Protein AF-A0AAD8EGS2-F1 (afdb_monomer_lite)

Structure (mmCIF, N/CA/C/O backbone):
data_AF-A0AAD8EGS2-F1
#
_entry.id   AF-A0AAD8EGS2-F1
#
loop_
_atom_site.group_PDB
_atom_site.id
_atom_site.type_symbol
_atom_site.label_atom_id
_atom_site.label_alt_id
_atom_site.label_comp_id
_atom_site.label_asym_id
_atom_site.label_entity_id
_atom_site.label_seq_id
_atom_site.pdbx_PDB_ins_code
_atom_site.Cartn_x
_atom_site.Cartn_y
_atom_site.Cartn_z
_atom_site.occupancy
_atom_site.B_iso_or_equiv
_atom_site.auth_seq_id
_atom_site.auth_comp_id
_atom_site.auth_asym_id
_atom_site.auth_atom_id
_atom_site.pdbx_PDB_model_num
ATOM 1 N N . MET A 1 1 ? -31.952 -21.086 -26.591 1.00 43.31 1 MET A N 1
ATOM 2 C CA . MET A 1 1 ? -31.796 -21.400 -28.023 1.00 43.31 1 MET A CA 1
ATOM 3 C C . MET A 1 1 ? -31.996 -20.091 -28.759 1.00 43.31 1 MET A C 1
ATOM 5 O O . MET A 1 1 ? -33.131 -19.688 -28.919 1.00 43.31 1 MET A O 1
ATOM 9 N N . GLU A 1 2 ? -30.916 -19.368 -29.043 1.00 40.00 2 GLU A N 1
ATOM 10 C CA . GLU A 1 2 ? -30.914 -18.200 -29.937 1.00 40.00 2 GLU A CA 1
ATOM 11 C C . GLU A 1 2 ? -29.449 -17.870 -30.240 1.00 40.00 2 GLU A C 1
ATOM 13 O O . GLU A 1 2 ? -28.723 -17.261 -29.454 1.00 40.00 2 GLU A O 1
ATOM 18 N N . GLU A 1 3 ? -28.984 -18.431 -31.352 1.00 37.22 3 GLU A N 1
ATOM 19 C CA . GLU A 1 3 ? -27.610 -18.374 -31.832 1.00 37.22 3 GLU A CA 1
ATOM 20 C C . GLU A 1 3 ? -27.333 -17.003 -32.458 1.00 37.22 3 GLU A C 1
ATOM 22 O O . GLU A 1 3 ? -27.852 -16.660 -33.524 1.00 37.22 3 GLU A O 1
ATOM 27 N N . ARG A 1 4 ? -26.482 -16.201 -31.811 1.00 42.53 4 ARG A N 1
ATOM 28 C CA . ARG A 1 4 ? -25.955 -14.972 -32.411 1.00 42.53 4 ARG A CA 1
ATOM 29 C C . ARG A 1 4 ? -24.827 -15.329 -33.375 1.00 42.53 4 ARG A C 1
ATOM 31 O O . ARG A 1 4 ? -23.724 -15.692 -32.979 1.00 42.53 4 ARG A O 1
ATOM 38 N N . LYS A 1 5 ? -25.161 -15.242 -34.662 1.00 44.03 5 LYS A N 1
ATOM 39 C CA . LYS A 1 5 ? -24.299 -15.498 -35.817 1.00 44.03 5 LYS A CA 1
ATOM 40 C C . LYS A 1 5 ? -23.082 -14.567 -35.812 1.00 44.03 5 LYS A C 1
ATOM 42 O O . LYS A 1 5 ? -23.211 -13.347 -35.858 1.00 44.03 5 LYS A O 1
ATOM 47 N N . PHE A 1 6 ? -21.904 -15.179 -35.789 1.00 35.59 6 PHE A N 1
ATOM 48 C CA . PHE A 1 6 ? -20.598 -14.541 -35.901 1.00 35.59 6 PHE A CA 1
ATOM 49 C C . PHE A 1 6 ? -20.370 -14.111 -37.362 1.00 35.59 6 PHE A C 1
ATOM 51 O O . PHE A 1 6 ? -20.108 -14.944 -38.233 1.00 35.59 6 PHE A O 1
ATOM 58 N N . VAL A 1 7 ? -20.512 -12.817 -37.656 1.00 42.59 7 VAL A N 1
ATOM 59 C CA . VAL A 1 7 ? -20.201 -12.249 -38.976 1.00 42.59 7 VAL A CA 1
ATOM 60 C C . VAL A 1 7 ? -18.680 -12.152 -39.105 1.00 42.59 7 VAL A C 1
ATOM 62 O O . VAL A 1 7 ? -18.041 -11.294 -38.504 1.00 42.59 7 VAL A O 1
ATOM 65 N N . LYS A 1 8 ? -18.088 -13.066 -39.880 1.00 38.62 8 LYS A N 1
ATOM 66 C CA . LYS A 1 8 ? -16.671 -13.036 -40.261 1.00 38.62 8 LYS A CA 1
ATOM 67 C C . LYS A 1 8 ? -16.463 -11.959 -41.331 1.00 38.62 8 LYS A C 1
ATOM 69 O O . LYS A 1 8 ? -16.705 -12.209 -42.509 1.00 38.62 8 LYS A O 1
ATOM 74 N N . SER A 1 9 ? -15.997 -10.775 -40.944 1.00 34.53 9 SER A N 1
ATOM 75 C CA . SER A 1 9 ? -15.463 -9.792 -41.892 1.00 34.53 9 SER A CA 1
ATOM 76 C C . SER A 1 9 ? -14.062 -10.228 -42.332 1.00 34.53 9 SER A C 1
ATOM 78 O O . SER A 1 9 ? -13.089 -10.119 -41.588 1.00 34.53 9 SER A O 1
ATOM 80 N N . SER A 1 10 ? -13.980 -10.782 -43.540 1.00 31.64 10 SER A N 1
ATOM 81 C CA . SER A 1 10 ? -12.733 -11.111 -44.228 1.00 31.64 10 SER A CA 1
ATOM 82 C C . SER A 1 10 ? -12.096 -9.826 -44.762 1.00 31.64 10 SER A C 1
ATOM 84 O O . SER A 1 10 ? -12.484 -9.322 -45.814 1.00 31.64 10 SER A O 1
ATOM 86 N N . THR A 1 11 ? -11.121 -9.280 -44.038 1.00 36.03 11 THR A N 1
ATOM 87 C CA . THR A 1 11 ? -10.261 -8.211 -44.556 1.00 36.03 11 THR A CA 1
ATOM 88 C C . THR A 1 11 ? -9.112 -8.862 -45.322 1.00 36.03 11 THR A C 1
ATOM 90 O O . THR A 1 11 ? -8.223 -9.502 -44.758 1.00 36.03 11 THR A O 1
ATOM 93 N N . LYS A 1 12 ? -9.206 -8.765 -46.647 1.00 39.34 12 LYS A N 1
ATOM 94 C CA . LYS A 1 12 ? -8.290 -9.307 -47.653 1.00 39.34 12 LYS A CA 1
ATOM 95 C C . LYS A 1 12 ? -6.900 -8.667 -47.488 1.00 39.34 12 LYS A C 1
ATOM 97 O O . LYS A 1 12 ? -6.769 -7.454 -47.622 1.00 39.34 12 LYS A O 1
ATOM 102 N N . ARG A 1 13 ? -5.867 -9.471 -47.203 1.00 35.97 13 ARG A N 1
ATOM 103 C CA . ARG A 1 13 ? -4.455 -9.058 -47.321 1.00 35.97 13 ARG A CA 1
ATOM 104 C C . ARG A 1 13 ? -4.148 -8.776 -48.802 1.00 35.97 13 ARG A C 1
ATOM 106 O O . ARG A 1 13 ? -4.487 -9.630 -49.623 1.00 35.97 13 ARG A O 1
ATOM 113 N N . PRO A 1 14 ? -3.542 -7.633 -49.162 1.00 36.25 14 PRO A N 1
ATOM 114 C CA . PRO A 1 14 ? -3.121 -7.386 -50.533 1.00 36.25 14 PRO A CA 1
ATOM 115 C C . PRO A 1 14 ? -1.900 -8.248 -50.869 1.00 36.25 14 PRO A C 1
ATOM 117 O O . PRO A 1 14 ? -0.927 -8.308 -50.117 1.00 36.25 14 PRO A O 1
ATOM 120 N N . SER A 1 15 ? -2.012 -8.956 -51.989 1.00 33.09 15 SER A N 1
ATOM 121 C CA . SER A 1 15 ? -0.973 -9.777 -52.598 1.00 33.09 15 SER A CA 1
ATOM 122 C C . SER A 1 15 ? 0.249 -8.930 -52.950 1.00 33.09 15 SER A C 1
ATOM 124 O O . SER A 1 15 ? 0.115 -7.834 -53.486 1.00 33.09 15 SER A O 1
ATOM 126 N N . GLN A 1 16 ? 1.434 -9.456 -52.650 1.00 34.22 16 GLN A N 1
ATOM 127 C CA . GLN A 1 16 ? 2.708 -8.893 -53.081 1.00 34.22 16 GLN A CA 1
ATOM 128 C C . GLN A 1 16 ? 2.852 -9.106 -54.594 1.00 34.22 16 GLN A C 1
ATOM 130 O O . GLN A 1 16 ? 2.917 -10.244 -55.056 1.00 34.22 16 GLN A O 1
ATOM 135 N N . GLU A 1 17 ? 2.873 -8.018 -55.360 1.00 35.56 17 GLU A N 1
ATOM 136 C CA . GLU A 1 17 ? 3.318 -8.020 -56.752 1.00 35.56 17 GLU A CA 1
ATOM 137 C C . GLU A 1 17 ? 4.849 -7.929 -56.768 1.00 35.56 17 GLU A C 1
ATOM 139 O O . GLU A 1 17 ? 5.447 -6.943 -56.341 1.00 35.56 17 GLU A O 1
ATOM 144 N N . GLU A 1 18 ? 5.492 -9.008 -57.215 1.00 35.28 18 GLU A N 1
ATOM 145 C CA . GLU A 1 18 ? 6.927 -9.066 -57.476 1.00 35.28 18 GLU A CA 1
ATOM 146 C C . GLU A 1 18 ? 7.256 -8.308 -58.774 1.00 35.28 18 GLU A C 1
ATOM 148 O O . GLU A 1 18 ? 7.181 -8.860 -59.875 1.00 35.28 18 GLU A O 1
ATOM 153 N N . GLU A 1 19 ? 7.676 -7.048 -58.665 1.00 36.00 19 GLU A N 1
ATOM 154 C CA . GLU A 1 19 ? 8.339 -6.350 -59.769 1.00 36.00 19 GLU A CA 1
ATOM 155 C C . GLU A 1 19 ? 9.773 -6.877 -59.942 1.00 36.00 19 GLU A C 1
ATOM 157 O O . GLU A 1 19 ? 10.722 -6.482 -59.262 1.00 36.00 19 GLU A O 1
ATOM 162 N N . LYS A 1 20 ? 9.945 -7.795 -60.897 1.00 38.06 20 LYS A N 1
ATOM 163 C CA . LYS A 1 20 ? 11.256 -8.264 -61.362 1.00 38.06 20 LYS A CA 1
ATOM 164 C C . LYS A 1 20 ? 11.935 -7.171 -62.192 1.00 38.06 20 LYS A C 1
ATOM 166 O O . LYS A 1 20 ? 11.796 -7.128 -63.413 1.00 38.06 20 LYS A O 1
ATOM 171 N N . SER A 1 21 ? 12.719 -6.309 -61.547 1.00 35.44 21 SER A N 1
ATOM 172 C CA . SER A 1 21 ? 13.662 -5.430 -62.246 1.00 35.44 21 SER A CA 1
ATOM 173 C C . SER A 1 21 ? 14.891 -6.237 -62.689 1.00 35.44 21 SER A C 1
ATOM 175 O O . SER A 1 21 ? 15.806 -6.558 -61.934 1.00 35.44 21 SER A O 1
ATOM 177 N N . SER A 1 22 ? 14.882 -6.633 -63.961 1.00 37.19 22 SER A N 1
ATOM 178 C CA . SER A 1 22 ? 15.959 -7.386 -64.600 1.00 37.19 22 SER A CA 1
ATOM 179 C C . SER A 1 22 ? 17.159 -6.469 -64.875 1.00 37.19 22 SER A C 1
ATOM 181 O O . SER A 1 22 ? 17.231 -5.819 -65.918 1.00 37.19 22 SER A O 1
ATOM 183 N N . ILE A 1 23 ? 18.123 -6.422 -63.954 1.00 44.22 23 ILE A N 1
ATOM 184 C CA . ILE A 1 23 ? 19.400 -5.725 -64.161 1.00 44.22 23 ILE A CA 1
ATOM 185 C C . ILE A 1 23 ? 20.240 -6.533 -65.160 1.00 44.22 23 ILE A C 1
ATOM 187 O O . ILE A 1 23 ? 20.708 -7.636 -64.879 1.00 44.22 23 ILE A O 1
ATOM 191 N N . LYS A 1 24 ? 20.408 -5.984 -66.367 1.00 41.44 24 LYS A N 1
ATOM 192 C CA . LYS A 1 24 ? 21.275 -6.534 -67.414 1.00 41.44 24 LYS A CA 1
ATOM 193 C C . LYS A 1 24 ? 22.740 -6.367 -67.002 1.00 41.44 24 LYS A C 1
ATOM 195 O O . LYS A 1 24 ? 23.283 -5.269 -67.077 1.00 41.44 24 LYS A O 1
ATOM 200 N N . PHE A 1 25 ? 23.394 -7.460 -66.620 1.00 37.03 25 PHE A N 1
ATOM 201 C CA . PHE A 1 25 ? 24.850 -7.500 -66.502 1.00 37.03 25 PHE A CA 1
ATOM 202 C C . PHE A 1 25 ? 25.476 -7.575 -67.899 1.00 37.03 25 PHE A C 1
ATOM 204 O O . PHE A 1 25 ? 25.435 -8.611 -68.566 1.00 37.03 25 PHE A O 1
ATOM 211 N N . CYS A 1 26 ? 26.060 -6.467 -68.350 1.00 35.94 26 CYS A N 1
ATOM 212 C CA . CYS A 1 26 ? 26.938 -6.463 -69.511 1.00 35.94 26 CYS A CA 1
ATOM 213 C C . CYS A 1 26 ? 28.230 -7.216 -69.166 1.00 35.94 26 CYS A C 1
ATOM 215 O O . CYS A 1 26 ? 28.950 -6.844 -68.240 1.00 35.94 26 CYS A O 1
ATOM 217 N N . LYS A 1 27 ? 28.528 -8.275 -69.925 1.00 43.50 27 LYS A N 1
ATOM 218 C CA . LYS A 1 27 ? 29.820 -8.969 -69.890 1.00 43.50 27 LYS A CA 1
ATOM 219 C C . LYS A 1 27 ? 30.908 -7.997 -70.347 1.00 43.50 27 LYS A C 1
ATOM 221 O O . LYS A 1 27 ? 30.982 -7.678 -71.531 1.00 43.50 27 LYS A O 1
ATOM 226 N N . VAL A 1 28 ? 31.740 -7.534 -69.418 1.00 44.00 28 VAL A N 1
ATOM 227 C CA . VAL A 1 28 ? 32.958 -6.788 -69.743 1.00 44.00 28 VAL A CA 1
ATOM 228 C C . VAL A 1 28 ? 34.098 -7.783 -69.920 1.00 44.00 28 VAL A C 1
ATOM 230 O O . VAL A 1 28 ? 34.338 -8.653 -69.084 1.00 44.00 28 VAL A O 1
ATOM 233 N N . ASN A 1 29 ? 34.732 -7.667 -71.079 1.00 39.47 29 ASN A N 1
ATOM 234 C CA . ASN A 1 29 ? 35.814 -8.496 -71.574 1.00 39.47 29 ASN A CA 1
ATOM 235 C C . ASN A 1 29 ? 37.040 -8.393 -70.649 1.00 39.47 29 ASN A C 1
ATOM 237 O O . ASN A 1 29 ? 37.454 -7.292 -70.286 1.00 39.47 29 ASN A O 1
ATOM 241 N N . ARG A 1 30 ? 37.611 -9.535 -70.260 1.00 43.75 30 ARG A N 1
ATOM 242 C CA . ARG A 1 30 ? 38.790 -9.620 -69.390 1.00 43.75 30 ARG A CA 1
ATOM 243 C C . ARG A 1 30 ? 40.022 -9.353 -70.257 1.00 43.75 30 ARG A C 1
ATOM 245 O O . ARG A 1 30 ? 40.393 -10.210 -71.049 1.00 43.75 30 ARG A O 1
ATOM 252 N N . GLN A 1 31 ? 40.592 -8.154 -70.161 1.00 43.31 31 GLN A N 1
ATOM 253 C CA . GLN A 1 31 ? 41.878 -7.835 -70.783 1.00 43.31 31 GLN A CA 1
ATOM 254 C C . GLN A 1 31 ? 43.024 -8.217 -69.843 1.00 43.31 31 GLN A C 1
ATOM 256 O O . GLN A 1 31 ? 42.909 -8.115 -68.622 1.00 43.31 31 GLN A O 1
ATOM 261 N N . ASP A 1 32 ? 44.088 -8.720 -70.455 1.00 42.44 32 ASP A N 1
ATOM 262 C CA . ASP A 1 32 ? 45.172 -9.475 -69.848 1.00 42.44 32 ASP A CA 1
ATOM 263 C C . ASP A 1 32 ? 45.985 -8.694 -68.805 1.00 42.44 32 ASP A C 1
ATOM 265 O O . ASP A 1 32 ? 46.383 -7.544 -68.997 1.00 42.44 32 ASP A O 1
ATOM 269 N N . GLU A 1 33 ? 46.300 -9.371 -67.701 1.00 51.56 33 GLU A N 1
ATOM 270 C CA . GLU A 1 33 ? 47.314 -8.936 -66.748 1.00 51.56 33 GLU A CA 1
ATOM 271 C C . GLU A 1 33 ? 48.690 -8.958 -67.423 1.00 51.56 33 GLU A C 1
ATOM 273 O O . GLU A 1 33 ? 49.249 -10.035 -67.626 1.00 51.56 33 GLU A O 1
ATOM 278 N N . LYS A 1 34 ? 49.217 -7.780 -67.790 1.00 54.91 34 LYS A N 1
ATOM 279 C CA . LYS A 1 34 ? 50.654 -7.433 -67.907 1.00 54.91 34 LYS A CA 1
ATOM 280 C C . LYS A 1 34 ? 50.799 -6.055 -68.552 1.00 54.91 34 LYS A C 1
ATOM 282 O O . LYS A 1 34 ? 50.917 -5.964 -69.768 1.00 54.91 34 LYS A O 1
ATOM 287 N N . SER A 1 35 ? 50.796 -5.000 -67.730 1.00 50.94 35 SER A N 1
ATOM 288 C CA . SER A 1 35 ? 51.544 -3.728 -67.890 1.00 50.94 35 SER A CA 1
ATOM 289 C C . SER A 1 35 ? 50.865 -2.582 -67.124 1.00 50.94 35 SER A C 1
ATOM 291 O O . SER A 1 35 ? 50.296 -1.663 -67.699 1.00 50.94 35 SER A O 1
ATOM 293 N N . LEU A 1 36 ? 50.959 -2.607 -65.793 1.00 43.06 36 LEU A N 1
ATOM 294 C CA . LEU A 1 36 ? 50.836 -1.387 -64.993 1.00 43.06 36 LEU A CA 1
ATOM 295 C C . LEU A 1 36 ? 52.230 -1.054 -64.477 1.00 43.06 36 LEU A C 1
ATOM 297 O O . LEU A 1 36 ? 52.708 -1.634 -63.506 1.00 43.06 36 LEU A O 1
ATOM 301 N N . ASN A 1 37 ? 52.900 -0.147 -65.184 1.00 52.81 37 ASN A N 1
ATOM 302 C CA . ASN A 1 37 ? 54.043 0.574 -64.647 1.00 52.81 37 ASN A CA 1
ATOM 303 C C . ASN A 1 37 ? 53.464 1.510 -63.580 1.00 52.81 37 ASN A C 1
ATOM 305 O O . ASN A 1 37 ? 52.859 2.529 -63.907 1.00 52.81 37 ASN A O 1
ATOM 309 N N . ILE A 1 38 ? 53.534 1.102 -62.314 1.00 51.25 38 ILE A N 1
ATOM 310 C CA . ILE A 1 38 ? 53.143 1.961 -61.200 1.00 51.25 38 ILE A CA 1
ATOM 311 C C . ILE A 1 38 ? 54.266 2.983 -61.062 1.00 51.25 38 ILE A C 1
ATOM 313 O O . ILE A 1 38 ? 55.280 2.735 -60.415 1.00 51.25 38 ILE A O 1
ATOM 317 N N . GLU A 1 39 ? 54.111 4.113 -61.739 1.00 55.44 39 GLU A N 1
ATOM 318 C CA . GLU A 1 39 ? 54.940 5.282 -61.498 1.00 55.44 39 GLU A CA 1
ATOM 319 C C . GLU A 1 39 ? 54.635 5.760 -60.071 1.00 55.44 39 GLU A C 1
ATOM 321 O O . GLU A 1 39 ? 53.484 6.036 -59.723 1.00 55.44 39 GLU A O 1
ATOM 326 N N . GLU A 1 40 ? 55.649 5.757 -59.204 1.00 59.25 40 GLU A N 1
ATOM 327 C CA . GLU A 1 40 ? 55.541 6.168 -57.805 1.00 59.25 40 GLU A CA 1
ATOM 328 C C . GLU A 1 40 ? 55.093 7.637 -57.728 1.00 59.25 40 GLU A C 1
ATOM 330 O O . GLU A 1 40 ? 55.908 8.558 -57.735 1.00 59.25 40 GLU A O 1
ATOM 335 N N . PHE A 1 41 ? 53.782 7.864 -57.626 1.00 57.62 41 PHE A N 1
ATOM 336 C CA . PHE A 1 41 ? 53.148 9.190 -57.665 1.00 57.62 41 PHE A CA 1
ATOM 337 C C . PHE A 1 41 ? 53.535 10.120 -56.494 1.00 57.62 41 PHE A C 1
ATOM 339 O O . PHE A 1 41 ? 53.079 11.258 -56.413 1.00 57.62 41 PHE A O 1
ATOM 346 N N . TYR A 1 42 ? 54.406 9.668 -55.589 1.00 55.78 42 TYR A N 1
ATOM 347 C CA . TYR A 1 42 ? 54.950 10.472 -54.500 1.00 55.78 42 TYR A CA 1
ATOM 348 C C . TYR A 1 42 ? 56.436 10.181 -54.293 1.00 55.78 42 TYR A C 1
ATOM 350 O O . TYR A 1 42 ? 56.833 9.541 -53.320 1.00 55.78 42 TYR A O 1
ATOM 358 N N . THR A 1 43 ? 57.290 10.694 -55.178 1.00 65.69 43 THR A N 1
ATOM 359 C CA . THR A 1 43 ? 58.723 10.771 -54.879 1.00 65.69 43 THR A CA 1
ATOM 360 C C . THR A 1 43 ? 59.008 12.021 -54.050 1.00 65.69 43 THR A C 1
ATOM 362 O O . THR A 1 43 ? 58.724 13.147 -54.463 1.00 65.69 43 THR A O 1
ATOM 365 N N . LEU A 1 44 ? 59.592 11.827 -52.866 1.00 61.78 44 LEU A N 1
ATOM 366 C CA . LEU A 1 44 ? 59.971 12.916 -51.970 1.00 61.78 44 LEU A CA 1
ATOM 367 C C . LEU A 1 44 ? 60.964 13.864 -52.683 1.00 61.78 44 LEU A C 1
ATOM 369 O O . LEU A 1 44 ? 62.003 13.397 -53.164 1.00 61.78 44 LEU A O 1
ATOM 373 N N . PRO A 1 45 ? 60.705 15.185 -52.753 1.00 70.44 45 PRO A N 1
ATOM 374 C CA . PRO A 1 45 ? 61.609 16.117 -53.416 1.00 70.44 45 PRO A CA 1
ATOM 375 C C . PRO A 1 45 ? 63.027 16.041 -52.835 1.00 70.44 45 PRO A C 1
ATOM 377 O O . PRO A 1 45 ? 63.242 16.268 -51.643 1.00 70.44 45 PRO A O 1
ATOM 380 N N . LYS A 1 46 ? 64.029 15.779 -53.689 1.00 65.38 46 LYS A N 1
ATOM 381 C CA . LYS A 1 46 ? 65.450 15.620 -53.297 1.00 65.38 46 LYS A CA 1
ATOM 382 C C . LYS A 1 46 ? 66.043 16.860 -52.605 1.00 65.38 46 LYS A C 1
ATOM 384 O O . LYS A 1 46 ? 67.111 16.787 -52.005 1.00 65.38 46 LYS A O 1
ATOM 389 N N . GLN A 1 47 ? 65.355 18.001 -52.668 1.00 65.81 47 GLN A N 1
ATOM 390 C CA . GLN A 1 47 ? 65.706 19.230 -51.952 1.00 65.81 47 GLN A CA 1
ATOM 391 C C . GLN A 1 47 ? 65.518 19.103 -50.431 1.00 65.81 47 GLN A C 1
ATOM 393 O O . GLN A 1 47 ? 66.237 19.764 -49.689 1.00 65.81 47 GLN A O 1
ATOM 398 N N . LEU A 1 48 ? 64.606 18.236 -49.975 1.00 59.62 48 LEU A N 1
ATOM 399 C CA . LEU A 1 48 ? 64.320 17.995 -48.554 1.00 59.62 48 LEU A CA 1
ATOM 400 C C . LEU A 1 48 ? 65.258 16.960 -47.918 1.00 59.62 48 LEU A C 1
ATOM 402 O O . LEU A 1 48 ? 65.342 16.869 -46.698 1.00 59.62 48 LEU A O 1
ATOM 406 N N . LEU A 1 49 ? 65.988 16.208 -48.743 1.00 63.84 49 LEU A N 1
ATOM 407 C CA . LEU A 1 49 ? 67.009 15.247 -48.316 1.00 63.84 49 LEU A CA 1
ATOM 408 C C . LEU A 1 49 ? 68.411 15.871 -48.241 1.00 63.84 49 LEU A C 1
ATOM 410 O O . LEU A 1 49 ? 69.383 15.174 -47.952 1.00 63.84 49 LEU A O 1
ATOM 414 N N . ARG A 1 50 ? 68.548 17.175 -48.519 1.00 72.81 50 ARG A N 1
ATOM 415 C CA . ARG A 1 50 ? 69.844 17.851 -48.455 1.00 72.81 50 ARG A CA 1
ATOM 416 C C . ARG A 1 50 ? 70.193 18.111 -46.982 1.00 72.81 50 ARG A C 1
ATOM 418 O O . ARG A 1 50 ? 69.433 18.815 -46.314 1.00 72.81 50 ARG A O 1
ATOM 425 N N . PRO A 1 51 ? 71.317 17.588 -46.458 1.00 68.94 51 PRO A N 1
ATOM 426 C CA . PRO A 1 51 ? 71.748 17.939 -45.114 1.00 68.94 51 PRO A CA 1
ATOM 427 C C . PRO A 1 51 ? 71.974 19.459 -45.041 1.00 68.94 51 PRO A C 1
ATOM 429 O O . PRO A 1 51 ? 72.452 20.054 -46.015 1.00 68.94 51 PRO A O 1
ATOM 432 N N . PRO A 1 52 ? 71.601 20.112 -43.928 1.00 68.31 52 PRO A N 1
ATOM 433 C CA . PRO A 1 52 ? 71.696 21.558 -43.813 1.00 68.31 52 PRO A CA 1
ATOM 434 C C . PRO A 1 52 ? 73.152 22.006 -43.976 1.00 68.31 52 PRO A C 1
ATOM 436 O O . PRO A 1 52 ? 74.061 21.458 -43.352 1.00 68.31 52 PRO A O 1
ATOM 439 N N . VAL A 1 53 ? 73.374 23.010 -44.827 1.00 67.88 53 VAL A N 1
ATOM 440 C CA . VAL A 1 53 ? 74.702 23.603 -45.028 1.00 67.88 53 VAL A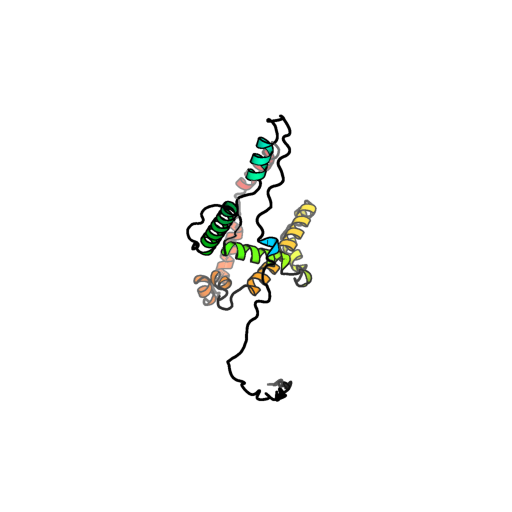 CA 1
ATOM 441 C C . VAL A 1 53 ? 75.098 24.314 -43.729 1.00 67.88 53 VAL A C 1
ATOM 443 O O . VAL A 1 53 ? 74.307 25.124 -43.234 1.00 67.88 53 VAL A O 1
ATOM 446 N N . PRO A 1 54 ? 76.281 24.044 -43.146 1.00 67.06 54 PRO A N 1
ATOM 447 C CA . PRO A 1 54 ? 76.689 24.721 -41.926 1.00 67.06 54 PRO A CA 1
ATOM 448 C C . PRO A 1 54 ? 76.826 26.221 -42.200 1.00 67.06 54 PRO A C 1
ATOM 450 O O . PRO A 1 54 ? 77.582 26.652 -43.073 1.00 67.06 54 PRO A O 1
ATOM 453 N N . LEU A 1 55 ? 76.074 27.024 -41.448 1.00 59.12 55 LEU A N 1
ATOM 454 C CA . LEU A 1 55 ? 76.190 28.477 -41.471 1.00 59.12 55 LEU A CA 1
ATOM 455 C C . LEU A 1 55 ? 77.607 28.862 -41.026 1.00 59.12 55 LEU A C 1
ATOM 457 O O . LEU A 1 55 ? 78.090 28.387 -39.996 1.00 59.12 55 LEU A O 1
ATOM 461 N N . ARG A 1 56 ? 78.279 29.722 -41.806 1.00 57.44 56 ARG A N 1
ATOM 462 C CA . ARG A 1 56 ? 79.595 30.274 -41.454 1.00 57.44 56 ARG A CA 1
ATOM 463 C C . ARG A 1 56 ? 79.539 30.842 -40.035 1.00 57.44 56 ARG A C 1
ATOM 465 O O . ARG A 1 56 ? 78.776 31.764 -39.755 1.00 57.44 56 ARG A O 1
ATOM 472 N N . VAL A 1 57 ? 80.365 30.290 -39.152 1.00 49.94 57 VAL A N 1
ATOM 473 C CA . VAL A 1 57 ? 80.474 30.732 -37.762 1.00 49.94 57 VAL A CA 1
ATOM 474 C C . VAL A 1 57 ? 81.147 32.103 -37.742 1.00 49.94 57 VAL A C 1
ATOM 476 O O . VAL A 1 57 ? 82.355 32.219 -37.940 1.00 49.94 57 VAL A O 1
ATOM 479 N N . ARG A 1 58 ? 80.363 33.156 -37.493 1.00 51.84 58 ARG A N 1
ATOM 480 C CA . ARG A 1 58 ? 80.893 34.456 -37.074 1.00 51.84 58 ARG A CA 1
ATOM 481 C C . ARG A 1 58 ? 81.407 34.297 -35.644 1.00 51.84 58 ARG A C 1
ATOM 483 O O . ARG A 1 58 ? 80.673 33.855 -34.762 1.00 51.84 58 ARG A O 1
ATOM 490 N N . LYS A 1 59 ? 82.685 34.604 -35.427 1.00 52.84 59 LYS A N 1
ATOM 491 C CA . LYS A 1 59 ? 83.328 34.559 -34.110 1.00 52.84 59 LYS A CA 1
ATOM 492 C C . LYS A 1 59 ? 82.780 35.721 -33.270 1.00 52.84 59 LYS A C 1
ATOM 494 O O . LYS A 1 59 ? 83.316 36.819 -33.310 1.00 52.84 59 LYS A O 1
ATOM 499 N N . GLU A 1 60 ? 81.689 35.483 -32.553 1.00 47.94 60 GLU A N 1
ATOM 500 C CA . GLU A 1 60 ? 81.156 36.401 -31.543 1.00 47.94 60 GLU A CA 1
ATOM 501 C C . GLU A 1 60 ? 81.633 35.934 -30.164 1.00 47.94 60 GLU A C 1
ATOM 503 O O . GLU A 1 60 ? 81.477 34.771 -29.775 1.00 47.94 60 GLU A O 1
ATOM 508 N N . MET A 1 61 ? 82.295 36.840 -29.450 1.00 42.91 61 MET A N 1
ATOM 509 C CA . MET A 1 61 ? 82.863 36.582 -28.135 1.00 42.91 61 MET A CA 1
ATOM 510 C C . MET A 1 61 ? 81.773 36.621 -27.054 1.00 42.91 61 MET A C 1
ATOM 512 O O . MET A 1 61 ? 80.927 37.503 -27.041 1.00 42.91 61 MET A O 1
ATOM 516 N N . ALA A 1 62 ? 81.858 35.662 -26.126 1.00 50.88 62 ALA A N 1
ATOM 517 C CA . ALA A 1 62 ? 81.326 35.670 -24.759 1.00 50.88 62 ALA A CA 1
ATOM 518 C C . ALA A 1 62 ? 79.845 36.059 -24.517 1.00 50.88 62 ALA A C 1
ATOM 520 O O . ALA A 1 62 ? 79.488 37.229 -24.464 1.00 50.88 62 ALA A O 1
ATOM 521 N N . LYS A 1 63 ? 79.029 35.053 -24.150 1.00 49.94 63 LYS A N 1
ATOM 522 C CA . LYS A 1 63 ? 78.066 35.085 -23.017 1.00 49.94 63 LYS A CA 1
ATOM 523 C C . LYS A 1 63 ? 77.535 33.665 -22.736 1.00 49.94 63 LYS A C 1
ATOM 525 O O . LYS A 1 63 ? 76.424 33.285 -23.099 1.00 49.94 63 LYS A O 1
ATOM 530 N N . LYS A 1 64 ? 78.369 32.834 -22.097 1.00 51.84 64 LYS A N 1
ATOM 531 C CA . LYS A 1 64 ? 77.944 31.563 -21.481 1.00 51.84 64 LYS A CA 1
ATOM 532 C C . LYS A 1 64 ? 77.132 31.896 -20.225 1.00 51.84 64 LYS A C 1
ATOM 534 O O . LYS A 1 64 ? 77.648 32.574 -19.348 1.00 51.84 64 LYS A O 1
ATOM 539 N N . GLY A 1 65 ? 75.893 31.413 -20.125 1.00 55.28 65 GLY A N 1
ATOM 540 C CA . GLY A 1 65 ? 75.178 31.444 -18.843 1.00 55.28 65 GLY A CA 1
ATOM 541 C C . GLY A 1 65 ? 73.697 31.073 -18.868 1.00 55.28 65 GLY A C 1
ATOM 542 O O . GLY A 1 65 ? 73.264 30.346 -17.987 1.00 55.28 65 GLY A O 1
ATOM 543 N N . LYS A 1 66 ? 72.909 31.503 -19.865 1.00 54.16 66 LYS A N 1
ATOM 544 C CA . LYS A 1 66 ? 71.431 31.396 -19.769 1.00 54.16 66 LYS A CA 1
ATOM 545 C C . LYS A 1 66 ? 70.734 30.525 -20.827 1.00 54.16 66 LYS A C 1
ATOM 547 O O . LYS A 1 66 ? 69.624 30.068 -20.595 1.00 54.16 66 LYS A O 1
ATOM 552 N N . LEU A 1 67 ? 71.395 30.191 -21.938 1.00 54.09 67 LEU A N 1
ATOM 553 C CA . LEU A 1 67 ? 70.782 29.417 -23.037 1.00 54.09 67 LEU A CA 1
ATOM 554 C C . LEU A 1 67 ? 70.780 27.888 -22.842 1.00 54.09 67 LEU A C 1
ATOM 556 O O . LEU A 1 67 ? 69.987 27.194 -23.470 1.00 54.09 67 LEU A O 1
ATOM 560 N N . LYS A 1 68 ? 71.638 27.334 -21.972 1.00 55.66 68 LYS A N 1
ATOM 561 C CA . LYS A 1 68 ? 71.704 25.872 -21.764 1.00 55.66 68 LYS A CA 1
ATOM 562 C C . LYS A 1 68 ? 70.633 25.324 -20.812 1.00 55.66 68 LYS A C 1
ATOM 564 O O . LYS A 1 68 ? 70.318 24.145 -20.915 1.00 55.66 68 LYS A O 1
ATOM 569 N N . ALA A 1 69 ? 70.069 26.152 -19.928 1.00 56.81 69 ALA A N 1
ATOM 570 C CA . ALA A 1 69 ? 68.990 25.746 -19.022 1.00 56.81 69 ALA A CA 1
ATOM 571 C C . ALA A 1 69 ? 67.638 25.674 -19.756 1.00 56.81 69 ALA A C 1
ATOM 573 O O . ALA A 1 69 ? 66.991 24.631 -19.735 1.00 56.81 69 ALA A O 1
ATOM 574 N N . ALA A 1 70 ? 67.297 26.717 -20.523 1.00 56.97 70 ALA A N 1
ATOM 575 C CA . ALA A 1 70 ? 66.056 26.782 -21.300 1.00 56.97 70 ALA A CA 1
ATOM 576 C C . ALA A 1 70 ? 65.945 25.670 -22.364 1.00 56.97 70 ALA A C 1
ATOM 578 O O . ALA A 1 70 ? 64.869 25.129 -22.598 1.00 56.97 70 ALA A O 1
ATOM 579 N N . ASN A 1 71 ? 67.067 25.269 -22.975 1.00 58.94 71 ASN A N 1
ATOM 580 C CA . ASN A 1 71 ? 67.067 24.198 -23.977 1.00 58.94 71 ASN A CA 1
ATOM 581 C C . ASN A 1 71 ? 66.933 22.790 -23.351 1.00 58.94 71 ASN A C 1
ATOM 583 O O . ASN A 1 71 ? 66.408 21.873 -23.975 1.00 58.94 71 ASN A O 1
ATOM 587 N N . ARG A 1 72 ? 67.364 22.613 -22.091 1.00 59.72 72 ARG A N 1
ATOM 588 C CA . ARG A 1 72 ? 67.164 21.372 -21.319 1.00 59.72 72 ARG A CA 1
ATOM 589 C C . ARG A 1 72 ? 65.710 21.230 -20.858 1.00 59.72 72 ARG A C 1
ATOM 591 O O . ARG A 1 72 ? 65.171 20.130 -20.867 1.00 59.72 72 ARG A O 1
ATOM 598 N N . GLU A 1 73 ? 65.081 22.350 -20.515 1.00 56.22 73 GLU A N 1
ATOM 599 C CA . GLU A 1 73 ? 63.674 22.437 -20.115 1.00 56.22 73 GLU A CA 1
ATOM 600 C C . GLU A 1 73 ? 62.717 22.222 -21.304 1.00 56.22 73 GLU A C 1
ATOM 602 O O . GLU A 1 73 ? 61.728 21.501 -21.186 1.00 56.22 73 GLU A O 1
ATOM 607 N N . ALA A 1 74 ? 63.054 22.745 -22.489 1.00 54.50 74 ALA A N 1
ATOM 608 C CA . ALA A 1 74 ? 62.310 22.481 -23.725 1.00 54.50 74 ALA A CA 1
ATOM 609 C C . ALA A 1 74 ? 62.422 21.011 -24.182 1.00 54.50 74 ALA A C 1
ATOM 611 O O . ALA A 1 74 ? 61.428 20.422 -24.607 1.00 54.50 74 ALA A O 1
ATOM 612 N N . ALA A 1 75 ? 63.599 20.392 -24.028 1.00 55.97 75 ALA A N 1
ATOM 613 C CA . ALA A 1 75 ? 63.798 18.965 -24.296 1.00 55.97 75 ALA A CA 1
ATOM 614 C C . ALA A 1 75 ? 63.081 18.053 -23.278 1.00 55.97 75 ALA A C 1
ATOM 616 O O . ALA A 1 75 ? 62.691 16.946 -23.631 1.00 55.97 75 ALA A O 1
ATOM 617 N N . ALA A 1 76 ? 62.866 18.517 -22.040 1.00 56.59 76 ALA A N 1
ATOM 618 C CA . ALA A 1 76 ? 62.044 17.821 -21.047 1.00 56.59 76 ALA A CA 1
ATOM 619 C C . ALA A 1 76 ? 60.531 17.967 -21.314 1.00 56.59 76 ALA A C 1
ATOM 621 O O . ALA A 1 76 ? 59.758 17.075 -20.973 1.00 56.59 76 ALA A O 1
ATOM 622 N N . ARG A 1 77 ? 60.104 19.071 -21.948 1.00 57.62 77 ARG A N 1
ATOM 623 C CA . ARG A 1 77 ? 58.700 19.324 -22.325 1.00 57.62 77 ARG A CA 1
ATOM 624 C C . ARG A 1 77 ? 58.230 18.529 -23.541 1.00 57.62 77 ARG A C 1
ATOM 626 O O . ARG A 1 77 ? 57.043 18.223 -23.635 1.00 57.62 77 ARG A O 1
ATOM 633 N N . LEU A 1 78 ? 59.125 18.172 -24.460 1.00 58.59 78 LEU A N 1
ATOM 634 C CA . LEU A 1 78 ? 58.789 17.304 -25.584 1.00 58.59 78 LEU A CA 1
ATOM 635 C C . LEU A 1 78 ? 58.912 15.845 -25.129 1.00 58.59 78 LEU A C 1
ATOM 637 O O . LEU A 1 78 ? 59.985 15.252 -25.243 1.00 58.59 78 LEU A O 1
ATOM 641 N N . LYS A 1 79 ? 57.827 15.272 -24.579 1.00 60.09 79 LYS A N 1
ATOM 642 C CA . LYS A 1 79 ? 57.766 13.835 -24.253 1.00 60.09 79 LYS A CA 1
ATOM 643 C C . LYS A 1 79 ? 58.331 13.056 -25.441 1.00 60.09 79 LYS A C 1
ATOM 645 O O . LYS A 1 79 ? 57.821 13.183 -26.556 1.00 60.09 79 LYS A O 1
ATOM 650 N N . SER A 1 80 ? 59.411 12.302 -25.223 1.00 75.31 80 SER A N 1
ATOM 651 C CA . SER A 1 80 ? 60.057 11.568 -26.308 1.00 75.31 80 SER A CA 1
ATOM 652 C C . SER A 1 80 ? 59.021 10.679 -26.996 1.00 75.31 80 SER A C 1
ATOM 654 O O . SER A 1 80 ? 58.127 10.131 -26.350 1.00 75.31 80 SER A O 1
ATOM 656 N N . TYR A 1 81 ? 59.131 10.507 -28.314 1.00 71.25 81 TYR A N 1
ATOM 657 C CA . TYR A 1 81 ? 58.244 9.613 -29.068 1.00 71.25 81 TYR A CA 1
ATOM 658 C C . TYR A 1 81 ? 58.149 8.215 -28.423 1.00 71.25 81 TYR A C 1
ATOM 660 O O . TYR A 1 81 ? 57.087 7.597 -28.389 1.00 71.25 81 TYR A O 1
ATOM 668 N N . THR A 1 82 ? 59.246 7.757 -27.815 1.00 75.25 82 THR A N 1
ATOM 669 C CA . THR A 1 82 ? 59.311 6.517 -27.037 1.00 75.25 82 THR A CA 1
ATOM 670 C C . THR A 1 82 ? 58.494 6.559 -25.741 1.00 75.25 82 THR A C 1
ATOM 672 O O . THR A 1 82 ? 57.865 5.558 -25.411 1.00 75.25 82 THR A O 1
ATOM 675 N N . ALA A 1 83 ? 58.445 7.688 -25.029 1.00 79.75 83 ALA A N 1
ATOM 676 C CA . ALA A 1 83 ? 57.602 7.868 -23.847 1.00 79.75 83 ALA A CA 1
ATOM 677 C C . ALA A 1 83 ? 56.111 7.898 -24.216 1.00 79.75 83 ALA A C 1
ATOM 679 O O . ALA A 1 83 ? 55.323 7.171 -23.623 1.00 79.75 83 ALA A O 1
ATOM 680 N N . MET A 1 84 ? 55.737 8.638 -25.265 1.00 79.94 84 MET A N 1
ATOM 681 C CA . MET A 1 84 ? 54.351 8.674 -25.763 1.00 79.94 84 MET A CA 1
ATOM 682 C C . MET A 1 84 ? 53.879 7.299 -26.248 1.00 79.94 84 MET A C 1
ATOM 684 O O . MET A 1 84 ? 52.718 6.932 -26.076 1.00 79.94 84 MET A O 1
ATOM 688 N N . ARG A 1 85 ? 54.780 6.517 -26.853 1.00 81.88 85 ARG A N 1
ATOM 689 C CA . ARG A 1 85 ? 54.493 5.137 -27.246 1.00 81.88 85 ARG A CA 1
ATOM 690 C C . ARG A 1 85 ? 54.274 4.234 -26.031 1.00 81.88 85 ARG A C 1
ATOM 692 O O . ARG A 1 85 ? 53.313 3.475 -26.038 1.00 81.88 85 ARG A O 1
ATOM 699 N N . LYS A 1 86 ? 55.119 4.338 -25.000 1.00 86.50 86 LYS A N 1
ATOM 700 C CA . LYS A 1 86 ? 54.961 3.576 -23.753 1.00 86.50 86 LYS A CA 1
ATOM 701 C C . LYS A 1 86 ? 53.655 3.912 -23.043 1.00 86.50 86 LYS A C 1
ATOM 703 O O . LYS A 1 86 ? 52.928 2.989 -22.714 1.00 86.50 86 LYS A O 1
ATOM 708 N N . GLU A 1 87 ? 53.296 5.192 -22.931 1.00 84.00 87 GLU A N 1
ATOM 709 C CA . GLU A 1 87 ? 52.007 5.612 -22.357 1.00 84.00 87 GLU A CA 1
ATOM 710 C C . GLU A 1 87 ? 50.821 5.006 -23.126 1.00 84.00 87 GLU A C 1
ATOM 712 O O . GLU A 1 87 ? 49.871 4.505 -22.529 1.00 84.00 87 GLU A O 1
ATOM 717 N N . ARG A 1 88 ? 50.887 4.984 -24.465 1.00 88.50 88 ARG A N 1
ATOM 718 C CA . ARG A 1 88 ? 49.853 4.351 -25.302 1.00 88.50 88 ARG A CA 1
ATOM 719 C C . ARG A 1 88 ? 49.805 2.837 -25.123 1.00 88.50 88 ARG A C 1
ATOM 721 O O . ARG A 1 88 ? 48.718 2.271 -25.082 1.00 88.50 88 ARG A O 1
ATOM 728 N N . GLU A 1 89 ? 50.954 2.173 -25.044 1.00 88.44 89 GLU A N 1
ATOM 729 C CA . GLU A 1 89 ? 51.033 0.724 -24.832 1.00 88.44 89 GLU A CA 1
ATOM 730 C C . GLU A 1 89 ? 50.568 0.331 -23.422 1.00 88.44 89 GLU A C 1
ATOM 732 O O . GLU A 1 89 ? 49.860 -0.661 -23.277 1.00 88.44 89 GLU A O 1
ATOM 737 N N . GLU A 1 90 ? 50.885 1.123 -22.398 1.00 91.38 90 GLU A N 1
ATOM 738 C CA . GLU A 1 90 ? 50.397 0.969 -21.022 1.00 91.38 90 GLU A CA 1
ATOM 739 C C . GLU A 1 90 ? 48.886 1.177 -20.940 1.00 91.38 90 GLU A C 1
ATOM 741 O O . GLU A 1 90 ? 48.178 0.354 -20.361 1.00 91.38 90 GLU A O 1
ATOM 746 N N . PHE A 1 91 ? 48.370 2.213 -21.602 1.00 89.31 91 PHE A N 1
ATOM 747 C CA . PHE A 1 91 ? 46.934 2.438 -21.730 1.00 89.31 91 PHE A CA 1
ATOM 748 C C . PHE A 1 91 ? 46.242 1.264 -22.431 1.00 89.31 91 PHE A C 1
ATOM 750 O O . PHE A 1 91 ? 45.226 0.760 -21.954 1.00 89.31 91 PHE A O 1
ATOM 757 N N . ARG A 1 92 ? 46.827 0.758 -23.524 1.00 90.88 92 ARG A N 1
ATOM 758 C CA . ARG A 1 92 ? 46.286 -0.393 -24.256 1.00 90.88 92 ARG A CA 1
ATOM 759 C C . ARG A 1 92 ? 46.308 -1.663 -23.408 1.00 90.88 92 ARG A C 1
ATOM 761 O O . ARG A 1 92 ? 45.335 -2.404 -23.423 1.00 90.88 92 ARG A O 1
ATOM 768 N N . LYS A 1 93 ? 47.374 -1.901 -22.637 1.00 87.62 93 LYS A N 1
ATOM 769 C CA . LYS A 1 93 ? 47.451 -3.014 -21.676 1.00 87.62 93 LYS A CA 1
ATOM 770 C C . LYS A 1 93 ? 46.397 -2.885 -20.577 1.00 87.62 93 LYS A C 1
ATOM 772 O O . LYS A 1 93 ? 45.782 -3.886 -20.229 1.00 87.62 93 LYS A O 1
ATOM 777 N N . LYS A 1 94 ? 46.145 -1.672 -20.077 1.00 86.38 94 LYS A N 1
ATOM 778 C CA . LYS A 1 94 ? 45.106 -1.406 -19.073 1.00 86.38 94 LYS A CA 1
ATOM 779 C C . LYS A 1 94 ? 43.700 -1.657 -19.624 1.00 86.38 94 LYS A C 1
ATOM 781 O O . LYS A 1 94 ? 42.911 -2.308 -18.953 1.00 86.38 94 LYS A O 1
ATOM 786 N N . LEU A 1 95 ? 43.415 -1.228 -20.856 1.00 82.81 95 LEU A N 1
ATOM 787 C CA . LEU A 1 95 ? 42.149 -1.534 -21.535 1.00 82.81 95 LEU A CA 1
ATOM 788 C C . LEU A 1 95 ? 41.965 -3.034 -21.757 1.00 82.81 95 LEU A C 1
ATOM 790 O O . LEU A 1 95 ? 40.912 -3.575 -21.454 1.00 82.81 95 LEU A O 1
ATOM 794 N N . VAL A 1 96 ? 42.998 -3.717 -22.246 1.00 84.56 96 VAL A N 1
ATOM 795 C CA . VAL A 1 96 ? 42.951 -5.168 -22.462 1.00 84.56 96 VAL A CA 1
ATOM 796 C C . VAL A 1 96 ? 42.755 -5.909 -21.137 1.00 84.56 96 VAL A C 1
ATOM 798 O O . VAL A 1 96 ? 41.940 -6.817 -21.076 1.00 84.56 96 VAL A O 1
ATOM 801 N N . SER A 1 97 ? 43.421 -5.491 -20.057 1.00 78.69 97 SER A N 1
ATOM 802 C CA . SER A 1 97 ? 43.196 -6.047 -18.716 1.00 78.69 97 SER A CA 1
ATOM 803 C C . SER A 1 97 ? 41.781 -5.806 -18.196 1.00 78.69 97 SER A C 1
ATOM 805 O O . SER A 1 97 ? 41.302 -6.621 -17.419 1.00 78.69 97 SER A O 1
ATOM 807 N N . LEU A 1 98 ? 41.141 -4.695 -18.559 1.00 75.19 98 LEU A N 1
ATOM 808 C CA . LEU A 1 98 ? 39.771 -4.400 -18.148 1.00 75.19 98 LEU A CA 1
ATOM 809 C C . LEU A 1 98 ? 38.762 -5.243 -18.938 1.00 75.19 98 LEU A C 1
ATOM 811 O O . LEU A 1 98 ? 37.785 -5.703 -18.374 1.00 75.19 98 LEU A O 1
ATOM 815 N N . ILE A 1 99 ? 39.026 -5.469 -20.227 1.00 77.44 99 ILE A N 1
ATOM 816 C CA . ILE A 1 99 ? 38.154 -6.245 -21.121 1.00 77.44 99 ILE A CA 1
ATOM 817 C C . ILE A 1 99 ? 38.294 -7.758 -20.883 1.00 77.44 99 ILE A C 1
ATOM 819 O O . ILE A 1 99 ? 37.337 -8.496 -21.083 1.00 77.44 99 ILE A O 1
ATOM 823 N N . ILE A 1 100 ? 39.487 -8.232 -20.502 1.00 72.81 100 ILE A N 1
ATOM 824 C CA . ILE A 1 100 ? 39.795 -9.668 -20.378 1.00 72.81 100 ILE A CA 1
ATOM 825 C C . ILE A 1 100 ? 39.634 -10.194 -18.945 1.00 72.81 100 ILE A C 1
ATOM 827 O O . ILE A 1 100 ? 39.579 -11.407 -18.773 1.00 72.81 100 ILE A O 1
ATOM 831 N N . LYS A 1 101 ? 39.553 -9.345 -17.910 1.00 58.47 101 LYS A N 1
ATOM 832 C CA . LYS A 1 101 ? 39.328 -9.844 -16.545 1.00 58.47 101 LYS A CA 1
ATOM 833 C C . LYS A 1 101 ? 37.917 -10.451 -16.433 1.00 58.47 101 LYS A C 1
ATOM 835 O O . LYS A 1 101 ? 36.958 -9.704 -16.596 1.00 58.47 101 LYS A O 1
ATOM 840 N N . PRO A 1 102 ? 37.780 -11.763 -16.158 1.00 54.00 102 PRO A N 1
ATOM 841 C CA . PRO A 1 102 ? 36.498 -12.335 -15.774 1.00 54.00 102 PRO A CA 1
ATOM 842 C C . PRO A 1 102 ? 36.103 -11.814 -14.383 1.00 54.00 102 PRO A C 1
ATOM 844 O O . PRO A 1 102 ? 36.964 -11.549 -13.543 1.00 54.00 102 PRO A O 1
ATOM 847 N N . GLU A 1 103 ? 34.799 -11.649 -14.198 1.00 54.03 103 GLU A N 1
ATOM 848 C CA . GLU A 1 103 ? 34.047 -10.927 -13.155 1.00 54.03 103 GLU A CA 1
ATOM 849 C C . GLU A 1 103 ? 34.279 -11.340 -11.677 1.00 54.03 103 GLU A C 1
ATOM 851 O O . GLU A 1 103 ? 33.523 -10.919 -10.809 1.00 54.03 103 GLU A O 1
ATOM 856 N N . ASP A 1 104 ? 35.314 -12.113 -11.337 1.00 54.31 104 ASP A N 1
ATOM 857 C CA . ASP A 1 104 ? 35.416 -12.746 -10.007 1.00 54.31 104 ASP A CA 1
ATOM 858 C C . ASP A 1 104 ? 36.318 -12.015 -8.984 1.00 54.31 104 ASP A C 1
ATOM 860 O O . ASP A 1 104 ? 36.329 -12.385 -7.815 1.00 54.31 104 ASP A O 1
ATOM 864 N N . ASP A 1 105 ? 37.043 -10.952 -9.364 1.00 52.81 105 ASP A N 1
ATOM 865 C CA . ASP A 1 105 ? 38.037 -10.279 -8.492 1.00 52.81 105 ASP A CA 1
ATOM 866 C C . ASP A 1 105 ? 37.916 -8.734 -8.482 1.00 52.81 105 ASP A C 1
ATOM 868 O O . ASP A 1 105 ? 38.899 -8.000 -8.657 1.00 52.81 105 ASP A O 1
ATOM 872 N N . LEU A 1 106 ? 36.705 -8.194 -8.294 1.00 51.69 106 LEU A N 1
ATOM 873 C CA . LEU A 1 106 ? 36.475 -6.750 -8.103 1.00 51.69 106 LEU A CA 1
ATOM 874 C C . LEU A 1 106 ? 35.771 -6.435 -6.776 1.00 51.69 106 LEU A C 1
ATOM 876 O O . LEU A 1 106 ? 34.667 -5.908 -6.722 1.00 51.69 106 LEU A O 1
ATOM 880 N N . SER A 1 107 ? 36.479 -6.673 -5.677 1.00 57.22 107 SER A N 1
ATOM 881 C CA . SER A 1 107 ? 36.181 -6.083 -4.371 1.00 57.22 107 SER A CA 1
ATOM 882 C C . SER A 1 107 ? 36.865 -4.705 -4.223 1.00 57.22 107 SER A C 1
ATOM 884 O O . SER A 1 107 ? 37.971 -4.629 -3.689 1.00 57.22 107 SER A O 1
ATOM 886 N N . SER A 1 108 ? 36.253 -3.613 -4.720 1.00 49.31 108 SER A N 1
ATOM 887 C CA . SER A 1 108 ? 36.372 -2.229 -4.179 1.00 49.31 108 SER A CA 1
ATOM 888 C C . SER A 1 108 ? 35.390 -1.248 -4.869 1.00 49.31 108 SER A C 1
ATOM 890 O O . SER A 1 108 ? 35.050 -1.462 -6.031 1.00 49.31 108 SER A O 1
ATOM 892 N N . PRO A 1 109 ? 34.909 -0.189 -4.181 1.00 56.09 109 PRO A N 1
ATOM 893 C CA . PRO A 1 109 ? 33.583 0.388 -4.402 1.00 56.09 109 PRO A CA 1
ATOM 894 C C . PRO A 1 109 ? 33.631 1.691 -5.211 1.00 56.09 109 PRO A C 1
ATOM 896 O O . PRO A 1 109 ? 33.934 2.744 -4.654 1.00 56.09 109 PRO A O 1
ATOM 899 N N . THR A 1 110 ? 33.329 1.661 -6.511 1.00 57.91 110 THR A N 1
ATOM 900 C CA . THR A 1 110 ? 32.768 2.831 -7.222 1.00 57.91 110 THR A CA 1
ATOM 901 C C . THR A 1 110 ? 32.167 2.439 -8.581 1.00 57.91 110 THR A C 1
ATOM 903 O O . THR A 1 110 ? 32.870 1.969 -9.473 1.00 57.91 110 THR A O 1
ATOM 906 N N . ASP A 1 111 ? 30.865 2.702 -8.717 1.00 63.03 111 ASP A N 1
ATOM 907 C CA . ASP A 1 111 ? 30.156 3.126 -9.937 1.00 63.03 111 ASP A CA 1
ATOM 908 C C . ASP A 1 111 ? 29.962 2.176 -11.127 1.00 63.03 111 ASP A C 1
ATOM 910 O O . ASP A 1 111 ? 29.784 2.633 -12.259 1.00 63.03 111 ASP A O 1
ATOM 914 N N . ILE A 1 112 ? 29.859 0.867 -10.916 1.00 62.19 112 ILE A N 1
ATOM 915 C CA . ILE A 1 112 ? 29.116 0.034 -11.873 1.00 62.19 112 ILE A CA 1
ATOM 916 C C . ILE A 1 112 ? 28.090 -0.754 -11.071 1.00 62.19 112 ILE A C 1
ATOM 918 O O . ILE A 1 112 ? 28.494 -1.668 -10.356 1.00 62.19 112 ILE A O 1
ATOM 922 N N . PRO A 1 113 ? 26.787 -0.413 -11.163 1.00 71.81 113 PRO A N 1
ATOM 923 C CA . PRO A 1 113 ? 25.787 -1.183 -10.455 1.00 71.81 113 PRO A CA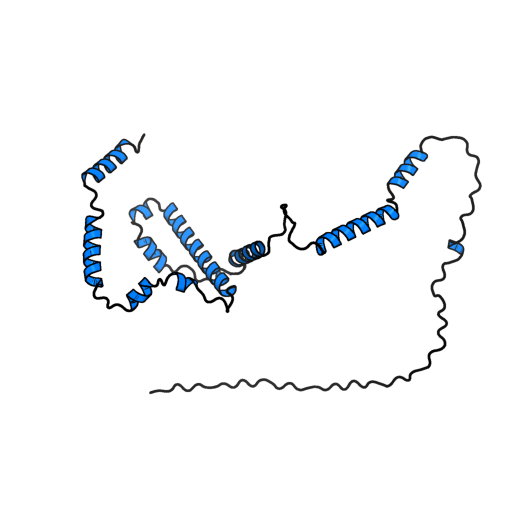 1
ATOM 924 C C . PRO A 1 113 ? 25.822 -2.622 -10.976 1.00 71.81 113 PRO A C 1
ATOM 926 O O . PRO A 1 113 ? 25.943 -2.849 -12.194 1.00 71.81 113 PRO A O 1
ATOM 929 N N . SER A 1 114 ? 25.745 -3.574 -10.049 1.00 82.19 114 SER A N 1
ATOM 930 C CA . SER A 1 114 ? 25.577 -4.997 -10.339 1.00 82.19 114 SER A CA 1
ATOM 931 C C . SER A 1 114 ? 24.399 -5.202 -11.299 1.00 82.19 114 SER A C 1
ATOM 933 O O . SER A 1 114 ? 23.513 -4.352 -11.402 1.00 82.19 114 SER A O 1
ATOM 935 N N . ALA A 1 115 ? 24.371 -6.314 -12.036 1.00 83.19 115 ALA A N 1
ATOM 936 C CA . ALA A 1 115 ? 23.258 -6.614 -12.942 1.00 83.19 115 ALA A CA 1
ATOM 937 C C . ALA A 1 115 ? 21.899 -6.556 -12.217 1.00 83.19 115 ALA A C 1
ATOM 939 O O . ALA A 1 115 ? 20.960 -5.948 -12.728 1.00 83.19 115 ALA A O 1
ATOM 940 N N . GLU A 1 116 ? 21.849 -7.075 -10.990 1.00 85.75 116 GLU A N 1
ATOM 941 C CA . GLU A 1 116 ? 20.676 -7.029 -10.113 1.00 85.75 116 GLU A CA 1
ATOM 942 C C . GLU A 1 116 ? 20.338 -5.594 -9.670 1.00 85.75 116 GLU A C 1
ATOM 944 O O . GLU A 1 116 ? 19.196 -5.153 -9.754 1.00 85.75 116 GLU A O 1
ATOM 949 N N . GLU A 1 117 ? 21.337 -4.795 -9.291 1.00 87.94 117 GLU A N 1
ATOM 950 C CA . GLU A 1 117 ? 21.125 -3.389 -8.918 1.00 87.94 117 GLU A CA 1
ATOM 951 C C . GLU A 1 117 ? 20.615 -2.554 -10.102 1.00 87.94 117 GLU A C 1
ATOM 953 O O . GLU A 1 117 ? 19.753 -1.693 -9.933 1.00 87.94 117 GLU A O 1
ATOM 958 N N . LYS A 1 118 ? 21.100 -2.819 -11.323 1.00 87.62 118 LYS A N 1
ATOM 959 C CA . LYS A 1 118 ? 20.592 -2.177 -12.547 1.00 87.62 118 LYS A CA 1
ATOM 960 C C . LYS A 1 118 ? 19.134 -2.526 -12.801 1.00 87.62 118 LYS A C 1
ATOM 962 O O . LYS A 1 118 ? 18.382 -1.663 -13.249 1.00 87.62 118 LYS A O 1
ATOM 967 N N . GLU A 1 119 ? 18.742 -3.766 -12.537 1.00 88.00 119 GLU A N 1
ATOM 968 C CA . GLU A 1 119 ? 17.363 -4.219 -12.676 1.00 88.00 119 GLU A CA 1
ATOM 969 C C . GLU A 1 119 ? 16.444 -3.537 -11.659 1.00 88.00 119 GLU A C 1
ATOM 971 O O . GLU A 1 119 ? 15.429 -2.958 -12.049 1.00 88.00 119 GLU A O 1
ATOM 976 N N . VAL A 1 120 ? 16.857 -3.471 -10.390 1.00 90.88 120 VAL A N 1
ATOM 977 C CA . VAL A 1 120 ? 16.134 -2.740 -9.337 1.00 90.88 120 VAL A CA 1
ATOM 978 C C . VAL A 1 120 ? 15.993 -1.254 -9.682 1.00 90.88 120 VAL A C 1
ATOM 980 O O . VAL A 1 120 ? 14.910 -0.678 -9.561 1.00 90.88 120 VAL A O 1
ATOM 983 N N . LEU A 1 121 ? 17.065 -0.619 -10.165 1.00 91.31 121 LEU A N 1
ATOM 984 C CA . LEU A 1 121 ? 17.039 0.787 -10.576 1.00 91.31 121 LEU A CA 1
ATOM 985 C C . LEU A 1 121 ? 16.130 1.016 -11.787 1.00 91.31 121 LEU A C 1
ATOM 987 O O . LEU A 1 121 ? 15.384 1.995 -11.822 1.00 91.31 121 LEU A O 1
ATOM 991 N N . ARG A 1 122 ? 16.161 0.112 -12.771 1.00 90.38 122 ARG A N 1
ATOM 992 C CA . ARG A 1 122 ? 15.281 0.154 -13.945 1.00 90.38 122 ARG A CA 1
ATOM 993 C C . ARG A 1 122 ? 13.814 0.010 -13.537 1.00 90.38 122 ARG A C 1
ATOM 995 O O . ARG A 1 122 ? 12.973 0.756 -14.032 1.00 90.38 122 ARG A O 1
ATOM 1002 N N . TYR A 1 123 ? 13.521 -0.897 -12.612 1.00 93.50 123 TYR A N 1
ATOM 1003 C CA . TYR A 1 123 ? 12.192 -1.090 -12.046 1.00 93.50 123 TYR A CA 1
ATOM 1004 C C . TYR A 1 123 ? 11.680 0.174 -11.334 1.00 93.50 123 TYR A C 1
ATOM 1006 O O . TYR A 1 123 ? 10.606 0.678 -11.666 1.00 93.50 123 TYR A O 1
ATOM 1014 N N . TYR A 1 124 ? 12.482 0.760 -10.438 1.00 94.00 124 TYR A N 1
ATOM 1015 C CA . TYR A 1 124 ? 12.145 2.020 -9.763 1.00 94.00 124 TYR A CA 1
ATOM 1016 C C . TYR A 1 124 ? 11.927 3.164 -10.765 1.00 94.00 124 TYR A C 1
ATOM 1018 O O . TYR A 1 124 ? 10.960 3.923 -10.667 1.00 94.00 124 TYR A O 1
ATOM 1026 N N . TYR A 1 125 ? 12.782 3.254 -11.786 1.00 94.44 125 TYR A N 1
ATOM 1027 C CA . TYR A 1 125 ? 12.644 4.243 -12.848 1.00 94.44 125 TYR A CA 1
ATOM 1028 C C . TYR A 1 125 ? 11.296 4.128 -13.572 1.00 94.44 125 TYR A C 1
ATOM 1030 O O . TYR A 1 125 ? 10.637 5.148 -13.782 1.00 94.44 125 TYR A O 1
ATOM 1038 N N . TYR A 1 126 ? 10.850 2.912 -13.901 1.00 93.25 126 TYR A N 1
ATOM 1039 C CA . TYR A 1 126 ? 9.560 2.704 -14.557 1.00 93.25 126 TYR A CA 1
ATOM 1040 C C . TYR A 1 126 ? 8.364 3.024 -13.665 1.00 93.25 126 TYR A C 1
ATOM 1042 O O . TYR A 1 126 ? 7.396 3.597 -14.162 1.00 93.25 126 TYR A O 1
ATOM 1050 N N . ILE A 1 127 ? 8.434 2.742 -12.364 1.00 92.44 127 ILE A N 1
ATOM 1051 C CA . ILE A 1 127 ? 7.363 3.130 -11.434 1.00 92.44 127 ILE A CA 1
ATOM 1052 C C . ILE A 1 127 ? 7.204 4.652 -11.401 1.00 92.44 127 ILE A C 1
ATOM 1054 O O . ILE A 1 127 ? 6.087 5.160 -11.482 1.00 92.44 127 ILE A O 1
ATOM 1058 N N . HIS A 1 128 ? 8.309 5.393 -11.310 1.00 91.12 128 HIS A N 1
ATOM 1059 C CA . HIS A 1 128 ? 8.248 6.847 -11.160 1.00 91.12 128 HIS A CA 1
ATOM 1060 C C . HIS A 1 128 ? 7.990 7.592 -12.476 1.00 91.12 128 HIS A C 1
ATOM 1062 O O . HIS A 1 128 ? 7.230 8.560 -12.477 1.00 91.12 128 HIS A O 1
ATOM 1068 N N . HIS A 1 129 ? 8.583 7.141 -13.586 1.00 89.56 129 HIS A N 1
ATOM 1069 C CA . HIS A 1 129 ? 8.609 7.880 -14.858 1.00 89.56 129 HIS A CA 1
ATOM 1070 C C . HIS A 1 129 ? 8.020 7.110 -16.045 1.00 89.56 129 HIS A C 1
ATOM 1072 O O . HIS A 1 129 ? 7.760 7.707 -17.084 1.00 89.56 129 HIS A O 1
ATOM 1078 N N . GLY A 1 130 ? 7.855 5.790 -15.933 1.00 82.94 130 GLY A N 1
ATOM 1079 C CA . GLY A 1 130 ? 7.380 4.940 -17.029 1.00 82.94 130 GLY A CA 1
ATOM 1080 C C . GLY A 1 130 ? 5.858 4.871 -17.155 1.00 82.94 130 GLY A C 1
ATOM 1081 O O . GLY A 1 130 ? 5.364 4.470 -18.206 1.00 82.94 130 GLY A O 1
ATOM 1082 N N . VAL A 1 131 ? 5.120 5.254 -16.107 1.00 84.81 131 VAL A N 1
ATOM 1083 C CA . VAL A 1 131 ? 3.652 5.212 -16.067 1.00 84.81 131 VAL A CA 1
ATOM 1084 C C . VAL A 1 131 ? 3.087 6.597 -15.757 1.00 84.81 131 VAL A C 1
ATOM 1086 O O . VAL A 1 131 ? 3.250 7.121 -14.646 1.00 84.81 131 VAL A O 1
ATOM 1089 N N . ASP A 1 132 ? 2.378 7.164 -16.733 1.00 84.00 132 ASP A N 1
ATOM 1090 C CA . ASP A 1 132 ? 1.655 8.426 -16.579 1.00 84.00 132 ASP A CA 1
ATOM 1091 C C . ASP A 1 132 ? 0.435 8.263 -15.667 1.00 84.00 132 ASP A C 1
ATOM 1093 O O . ASP A 1 132 ? -0.338 7.310 -15.777 1.00 84.00 132 ASP A O 1
ATOM 1097 N N . THR A 1 133 ? 0.213 9.245 -14.791 1.00 79.38 133 THR A N 1
ATOM 1098 C CA . THR A 1 133 ? -0.961 9.291 -13.902 1.00 79.38 133 THR A CA 1
ATOM 1099 C C . THR A 1 133 ? -2.268 9.539 -14.653 1.00 79.38 133 THR A C 1
ATOM 1101 O O . THR A 1 133 ? -3.328 9.228 -14.128 1.00 79.38 133 THR A O 1
ATOM 1104 N N . VAL A 1 134 ? -2.208 10.030 -15.897 1.00 80.56 134 VAL A N 1
ATOM 1105 C CA . VAL A 1 134 ? -3.385 10.267 -16.756 1.00 80.56 134 VAL A CA 1
ATOM 1106 C C . VAL A 1 134 ? -4.140 8.969 -17.060 1.00 80.56 134 VAL A C 1
ATOM 1108 O O . VAL A 1 134 ? -5.355 8.983 -17.243 1.00 80.56 134 VAL A O 1
ATOM 1111 N N . HIS A 1 135 ? -3.428 7.842 -17.115 1.00 75.69 135 HIS A N 1
ATOM 1112 C CA . HIS A 1 135 ? -4.008 6.529 -17.404 1.00 75.69 135 HIS A CA 1
ATOM 1113 C C . HIS A 1 135 ? -4.323 5.715 -16.145 1.00 75.69 135 HIS A C 1
ATOM 1115 O O . HIS A 1 135 ? -4.891 4.627 -16.244 1.00 75.69 135 HIS A O 1
ATOM 1121 N N . VAL A 1 136 ? -3.976 6.229 -14.964 1.00 81.94 136 VAL A N 1
ATOM 1122 C CA . VAL A 1 136 ? -4.298 5.598 -13.685 1.00 81.94 136 VAL A CA 1
ATOM 1123 C C . VAL A 1 136 ? -5.674 6.081 -13.245 1.00 81.94 136 VAL A C 1
ATOM 1125 O O . VAL A 1 136 ? -5.971 7.273 -13.272 1.00 81.94 136 VAL A O 1
ATOM 1128 N N . THR A 1 137 ? -6.538 5.146 -12.853 1.00 83.19 137 THR A N 1
ATOM 1129 C CA . THR A 1 137 ? -7.847 5.504 -12.295 1.00 83.19 137 THR A CA 1
ATOM 1130 C C . THR A 1 137 ? -7.625 6.155 -10.927 1.00 83.19 137 THR A C 1
ATOM 1132 O O . THR A 1 137 ? -6.927 5.553 -10.110 1.00 83.19 137 THR A O 1
ATOM 1135 N N . PRO A 1 138 ? -8.164 7.359 -10.664 1.00 85.19 138 PRO A N 1
ATOM 1136 C CA . PRO A 1 138 ? -8.052 7.991 -9.353 1.00 85.19 138 PRO A CA 1
ATOM 1137 C C . PRO A 1 138 ? -8.784 7.173 -8.283 1.00 85.19 138 PRO A C 1
ATOM 1139 O O . PRO A 1 138 ? -9.641 6.344 -8.599 1.00 85.19 138 PRO A O 1
ATOM 1142 N N . LEU A 1 139 ? -8.447 7.411 -7.014 1.00 88.56 139 LEU A N 1
ATOM 1143 C CA . LEU A 1 139 ? -9.090 6.734 -5.892 1.00 88.56 139 LEU A CA 1
ATOM 1144 C C . LEU A 1 139 ? -10.600 7.024 -5.887 1.00 88.56 139 LEU A C 1
ATOM 1146 O O . LEU A 1 139 ? -11.026 8.174 -5.998 1.00 88.56 139 LEU A O 1
ATOM 1150 N N . GLU A 1 140 ? -11.419 5.978 -5.766 1.00 90.81 140 GLU A N 1
ATOM 1151 C CA . GLU A 1 140 ? -12.874 6.130 -5.754 1.00 90.81 140 GLU A CA 1
ATOM 1152 C C . GLU A 1 140 ? -13.334 6.792 -4.438 1.00 90.81 140 GLU A C 1
ATOM 1154 O O . GLU A 1 140 ? -12.986 6.307 -3.353 1.00 90.81 140 GLU A O 1
ATOM 1159 N N . PRO A 1 141 ? -14.159 7.858 -4.484 1.00 88.44 141 PRO A N 1
ATOM 1160 C CA . PRO A 1 141 ? -14.573 8.582 -3.279 1.00 88.44 141 PRO A CA 1
ATOM 1161 C C . PRO A 1 141 ? -15.362 7.699 -2.303 1.00 88.44 141 PRO A C 1
ATOM 1163 O O . PRO A 1 141 ? -15.269 7.876 -1.089 1.00 88.44 141 PRO A O 1
ATOM 1166 N N . GLU A 1 142 ? -16.078 6.687 -2.802 1.00 92.69 142 GLU A N 1
ATOM 1167 C CA . GLU A 1 142 ? -16.792 5.724 -1.958 1.00 92.69 142 GLU A CA 1
ATOM 1168 C C . GLU A 1 142 ? -15.857 4.927 -1.037 1.00 92.69 142 GLU A C 1
ATOM 1170 O O . GLU A 1 142 ? -16.250 4.513 0.059 1.00 92.69 142 GLU A O 1
ATOM 1175 N N . TRP A 1 143 ? -14.621 4.665 -1.474 1.00 91.81 143 TRP A N 1
ATOM 1176 C CA . TRP A 1 143 ? -13.641 3.935 -0.670 1.00 91.81 143 TRP A CA 1
ATOM 1177 C C . TRP A 1 143 ? -13.105 4.831 0.436 1.00 91.81 143 TRP A C 1
ATOM 1179 O O . TRP A 1 143 ? -13.047 4.406 1.592 1.00 91.81 143 TRP A O 1
ATOM 1189 N N . LEU A 1 144 ? -12.830 6.094 0.108 1.00 91.44 144 LEU A N 1
ATOM 1190 C CA . LEU A 1 144 ? -12.413 7.093 1.082 1.00 91.44 144 LEU A CA 1
ATOM 1191 C C . LEU A 1 144 ? -13.498 7.336 2.141 1.00 91.44 144 LEU A C 1
ATOM 1193 O O . LEU A 1 144 ? -13.205 7.406 3.333 1.00 91.44 144 LEU A O 1
ATOM 1197 N N . GLU A 1 145 ? -14.773 7.370 1.749 1.00 91.62 145 GLU A N 1
ATOM 1198 C CA . GLU A 1 145 ? -15.886 7.451 2.697 1.00 91.62 145 GLU A CA 1
ATOM 1199 C C . GLU A 1 145 ? -15.944 6.256 3.654 1.00 91.62 145 GLU A C 1
ATOM 1201 O O . GLU A 1 145 ? -16.211 6.433 4.844 1.00 91.62 145 GLU A O 1
ATOM 1206 N N . LYS A 1 146 ? -15.703 5.032 3.169 1.00 92.25 146 LYS A N 1
ATOM 1207 C CA . LYS A 1 146 ? -15.669 3.834 4.027 1.00 92.25 146 LYS A CA 1
ATOM 1208 C C . LYS A 1 146 ? -14.515 3.896 5.025 1.00 92.25 146 LYS A C 1
ATOM 1210 O O . LYS A 1 146 ? -14.720 3.567 6.190 1.00 92.25 146 LYS A O 1
ATOM 1215 N N . ILE A 1 147 ? -13.341 4.359 4.595 1.00 90.06 147 ILE A N 1
ATOM 1216 C CA . ILE A 1 147 ? -12.190 4.588 5.480 1.00 90.06 147 ILE A CA 1
ATOM 1217 C C . ILE A 1 147 ? -12.556 5.633 6.541 1.00 90.06 147 ILE A C 1
ATOM 1219 O O . ILE A 1 147 ? -12.407 5.385 7.737 1.00 90.06 147 ILE A O 1
ATOM 1223 N N . ASN A 1 148 ? -13.153 6.750 6.124 1.00 90.00 148 ASN A N 1
ATOM 1224 C CA . ASN A 1 148 ? -13.586 7.823 7.017 1.00 90.00 148 ASN A CA 1
ATOM 1225 C C . ASN A 1 148 ? -14.691 7.411 7.999 1.00 90.00 148 ASN A C 1
ATOM 1227 O O . ASN A 1 148 ? -14.796 8.017 9.062 1.00 90.00 148 ASN A O 1
ATOM 1231 N N . LYS A 1 149 ? -15.505 6.396 7.679 1.00 92.62 149 LYS A N 1
ATOM 1232 C CA . LYS A 1 149 ? -16.506 5.821 8.599 1.00 92.62 149 LYS A CA 1
ATOM 1233 C C . LYS A 1 149 ? -15.881 4.984 9.715 1.00 92.62 149 LYS A C 1
ATOM 1235 O O . LYS A 1 149 ? -16.491 4.850 10.771 1.00 92.62 149 LYS A O 1
ATOM 1240 N N . ASN A 1 150 ? -14.684 4.438 9.502 1.00 90.44 150 ASN A N 1
ATOM 1241 C CA . ASN A 1 150 ? -13.966 3.682 10.531 1.00 90.44 150 ASN A CA 1
ATOM 1242 C C . ASN A 1 150 ? -13.290 4.598 11.559 1.00 90.44 150 ASN A C 1
ATOM 1244 O O . ASN A 1 150 ? -12.978 4.155 12.664 1.00 90.44 150 ASN A O 1
ATOM 1248 N N . VAL A 1 151 ? -13.069 5.867 11.206 1.00 89.81 151 VAL A N 1
ATOM 1249 C CA . VAL A 1 151 ? -12.473 6.867 12.092 1.00 89.81 151 VAL A CA 1
ATOM 1250 C C . VAL A 1 151 ? -13.585 7.693 12.750 1.00 89.81 151 VAL A C 1
ATOM 1252 O O . VAL A 1 151 ? -14.380 8.319 12.046 1.00 89.81 151 VAL A O 1
ATOM 1255 N N . PRO A 1 152 ? -13.652 7.745 14.092 1.00 92.19 152 PRO A N 1
ATOM 1256 C CA . PRO A 1 152 ? -14.631 8.564 14.795 1.00 92.19 152 PRO A CA 1
ATOM 1257 C C . PRO A 1 152 ? -14.594 10.045 14.389 1.00 92.19 152 PRO A C 1
ATOM 1259 O O . PRO A 1 152 ? -13.528 10.651 14.276 1.00 92.19 152 PRO A O 1
ATOM 1262 N N . GLU A 1 153 ? -15.773 10.651 14.244 1.00 88.56 153 GLU A N 1
ATOM 1263 C CA . GLU A 1 153 ? -15.936 12.031 13.764 1.00 88.56 153 GLU A CA 1
ATOM 1264 C C . GLU A 1 153 ? -15.228 13.067 14.651 1.00 88.56 153 GLU A C 1
ATOM 1266 O O . GLU A 1 153 ? -14.601 13.993 14.140 1.00 88.56 153 GLU A O 1
ATOM 1271 N N . TYR A 1 154 ? -15.231 12.869 15.974 1.00 90.00 154 TYR A N 1
ATOM 1272 C CA . TYR A 1 154 ? -14.566 13.785 16.904 1.00 90.00 154 TYR A CA 1
ATOM 1273 C C . TYR A 1 154 ? -13.050 13.875 16.670 1.00 90.00 154 TYR A C 1
ATOM 1275 O O . TYR A 1 154 ? -12.499 14.963 16.802 1.00 90.00 154 TYR A O 1
ATOM 1283 N N . LEU A 1 155 ? -12.389 12.774 16.281 1.00 88.00 155 LEU A N 1
ATOM 1284 C CA . LEU A 1 155 ? -10.950 12.759 15.979 1.00 88.00 155 LEU A CA 1
ATOM 1285 C C . LEU A 1 155 ? -10.646 13.479 14.669 1.00 88.00 155 LEU A C 1
ATOM 1287 O O . LEU A 1 155 ? -9.656 14.199 14.574 1.00 88.00 155 LEU A O 1
ATOM 1291 N N . ARG A 1 156 ? -11.521 13.308 13.674 1.00 87.69 156 ARG A N 1
ATOM 1292 C CA . ARG A 1 156 ? -11.410 14.000 12.387 1.00 87.69 156 ARG A CA 1
ATOM 1293 C C . ARG A 1 156 ? -11.551 15.508 12.556 1.00 87.69 156 ARG A C 1
ATOM 1295 O O . ARG A 1 156 ? -10.794 16.262 11.963 1.00 87.69 156 ARG A O 1
ATOM 1302 N N . MET A 1 157 ? -12.491 15.949 13.392 1.00 87.31 157 MET A N 1
ATOM 1303 C CA . MET A 1 157 ? -12.704 17.373 13.650 1.00 87.31 157 MET A CA 1
ATOM 1304 C C . MET A 1 157 ? -11.626 17.979 14.555 1.00 87.31 157 MET A C 1
ATOM 1306 O O . MET A 1 157 ? -11.197 19.103 14.313 1.00 87.31 157 MET A O 1
ATOM 1310 N N . SER A 1 158 ? -11.173 17.258 15.589 1.00 90.00 158 SER A N 1
ATOM 1311 C CA . SER A 1 158 ? -10.144 17.761 16.508 1.00 90.00 158 SER A CA 1
ATOM 1312 C C . SER A 1 158 ? -8.755 17.829 15.871 1.00 90.00 158 SER A C 1
ATOM 1314 O O . SER A 1 158 ? -7.936 18.646 16.286 1.00 90.00 158 SER A O 1
ATOM 1316 N N . HIS A 1 159 ? -8.490 16.987 14.869 1.00 90.81 159 HIS A N 1
ATOM 1317 C CA . HIS A 1 159 ? -7.219 16.906 14.149 1.00 90.81 159 HIS A CA 1
ATOM 1318 C C . HIS A 1 159 ? -7.426 17.005 12.630 1.00 90.81 159 HIS A C 1
ATOM 1320 O O . HIS A 1 159 ? -6.950 16.157 11.879 1.00 90.81 159 HIS A O 1
ATOM 1326 N N . ALA A 1 160 ? -8.130 18.044 12.176 1.00 90.19 160 ALA A N 1
ATOM 1327 C CA . ALA A 1 160 ? -8.489 18.213 10.766 1.00 90.19 160 ALA A CA 1
ATOM 1328 C C . ALA A 1 160 ? -7.276 18.269 9.817 1.00 90.19 160 ALA A C 1
ATOM 1330 O O . ALA A 1 160 ? -7.310 17.672 8.747 1.00 90.19 160 ALA A O 1
ATOM 1331 N N . GLU A 1 161 ? -6.188 18.932 10.217 1.00 93.25 161 GLU A N 1
ATOM 1332 C CA . GLU A 1 161 ? -4.963 19.023 9.407 1.00 93.25 161 GLU A CA 1
ATOM 1333 C C . GLU A 1 161 ? -4.279 17.658 9.240 1.00 93.25 161 GLU A C 1
ATOM 1335 O O . GLU A 1 161 ? -3.949 17.258 8.128 1.00 93.25 161 GLU A O 1
ATOM 1340 N N . LEU A 1 162 ? -4.143 16.902 10.333 1.00 92.75 162 LEU A N 1
ATOM 1341 C CA . LEU A 1 162 ? -3.594 15.544 10.302 1.00 92.75 162 LEU A CA 1
ATOM 1342 C C . LEU A 1 162 ? -4.485 14.598 9.485 1.00 92.75 162 LEU A C 1
ATOM 1344 O O . LEU A 1 162 ? -3.989 13.734 8.771 1.00 92.75 162 LEU A O 1
ATOM 1348 N N . HIS A 1 163 ? -5.807 14.753 9.595 1.00 91.19 163 HIS A N 1
ATOM 1349 C CA . HIS A 1 163 ? -6.764 13.958 8.830 1.00 91.19 163 HIS A CA 1
ATOM 1350 C C . HIS A 1 163 ? -6.631 14.208 7.325 1.00 91.19 163 HIS A C 1
ATOM 1352 O O . HIS A 1 163 ? -6.646 13.249 6.560 1.00 91.19 163 HIS A O 1
ATOM 1358 N N . GLN A 1 164 ? -6.431 15.462 6.915 1.00 91.56 164 GLN A N 1
ATOM 1359 C CA . GLN A 1 164 ? -6.184 15.817 5.519 1.00 91.56 164 GLN A CA 1
ATOM 1360 C C . GLN A 1 164 ? -4.861 15.230 5.003 1.00 91.56 164 GLN A C 1
ATOM 1362 O O . GLN A 1 164 ? -4.855 14.609 3.944 1.00 91.56 164 GLN A O 1
ATOM 1367 N N . GLN A 1 165 ? -3.773 15.342 5.774 1.00 94.81 165 GLN A N 1
ATOM 1368 C CA . GLN A 1 165 ? -2.476 14.744 5.418 1.00 94.81 165 GLN A CA 1
ATOM 1369 C C . GLN A 1 165 ? -2.572 13.225 5.238 1.00 94.81 165 GLN A C 1
ATOM 1371 O O . GLN A 1 165 ? -1.999 12.673 4.306 1.00 94.81 165 GLN A O 1
ATOM 1376 N N . LEU A 1 166 ? -3.336 12.549 6.099 1.00 93.06 166 LEU A N 1
ATOM 1377 C CA . LEU A 1 166 ? -3.540 11.106 5.994 1.00 93.06 166 LEU A CA 1
ATOM 1378 C C . LEU A 1 166 ? -4.333 10.722 4.737 1.00 93.06 166 LEU A C 1
ATOM 1380 O O . LEU A 1 166 ? -4.074 9.682 4.140 1.00 93.06 166 LEU A O 1
ATOM 1384 N N . ILE A 1 167 ? -5.315 11.535 4.336 1.00 92.38 167 ILE A N 1
ATOM 1385 C CA . ILE A 1 167 ? -6.058 11.311 3.089 1.00 92.38 167 ILE A CA 1
ATOM 1386 C C . ILE A 1 167 ? -5.122 11.448 1.886 1.00 92.38 167 ILE A C 1
ATOM 1388 O O . ILE A 1 167 ? -5.144 10.587 1.011 1.00 92.38 167 ILE A O 1
ATOM 1392 N N . GLU A 1 168 ? -4.289 12.487 1.870 1.00 93.00 168 GLU A N 1
ATOM 1393 C CA . GLU A 1 168 ? -3.297 12.706 0.813 1.00 93.00 168 GLU A CA 1
ATOM 1394 C C . GLU A 1 168 ? -2.300 11.541 0.736 1.00 93.00 168 GLU A C 1
ATOM 1396 O O . GLU A 1 168 ? -2.079 11.002 -0.345 1.00 93.00 168 GLU A O 1
ATOM 1401 N N . GLU A 1 169 ? -1.792 11.063 1.875 1.00 95.00 169 GLU A N 1
ATOM 1402 C CA . GLU A 1 169 ? -0.906 9.892 1.936 1.00 95.00 169 GLU A CA 1
ATOM 1403 C C . GLU A 1 169 ? -1.573 8.636 1.351 1.00 95.00 169 GLU A C 1
ATOM 1405 O O . GLU A 1 169 ? -0.961 7.908 0.569 1.00 95.00 169 GLU A O 1
ATOM 1410 N N . VAL A 1 170 ? -2.852 8.404 1.665 1.00 93.88 170 VAL A N 1
ATOM 1411 C CA . VAL A 1 170 ? -3.613 7.268 1.125 1.00 93.88 170 VAL A CA 1
ATOM 1412 C C . VAL A 1 170 ? -3.803 7.381 -0.390 1.00 93.88 170 VAL A C 1
ATOM 1414 O O . VAL A 1 170 ? -3.710 6.377 -1.101 1.00 93.88 170 VAL A O 1
ATOM 1417 N N . GLU A 1 171 ? -4.077 8.580 -0.905 1.00 91.56 171 GLU A N 1
ATOM 1418 C CA . GLU A 1 171 ? -4.205 8.817 -2.346 1.00 91.56 171 GLU A CA 1
ATOM 1419 C C . GLU A 1 171 ? -2.870 8.604 -3.076 1.00 91.56 171 GLU A C 1
ATOM 1421 O O . GLU A 1 171 ? -2.828 7.938 -4.116 1.00 91.56 171 GLU A O 1
ATOM 1426 N N . GLU A 1 172 ? -1.771 9.109 -2.515 1.00 92.06 172 GLU A N 1
ATOM 1427 C CA . GLU A 1 172 ? -0.421 8.930 -3.052 1.00 92.06 172 GLU A CA 1
ATOM 1428 C C . GLU A 1 172 ? 0.002 7.454 -3.053 1.00 92.06 172 GLU A C 1
ATOM 1430 O O . GLU A 1 172 ? 0.477 6.939 -4.074 1.00 92.06 172 GLU A O 1
ATOM 1435 N N . GLU A 1 173 ? -0.220 6.746 -1.943 1.00 93.00 173 GLU A N 1
ATOM 1436 C CA . GLU A 1 173 ? 0.099 5.324 -1.809 1.00 93.00 173 GLU A CA 1
ATOM 1437 C C . GLU A 1 173 ? -0.721 4.473 -2.784 1.00 93.00 173 GLU A C 1
ATOM 1439 O O . GLU A 1 173 ? -0.193 3.549 -3.411 1.00 93.00 173 GLU A O 1
ATOM 1444 N N . PHE A 1 174 ? -1.996 4.812 -2.986 1.00 93.56 174 PHE A N 1
ATOM 1445 C CA . PHE A 1 174 ? -2.849 4.139 -3.960 1.00 93.56 174 PHE A CA 1
ATOM 1446 C C . PHE A 1 174 ? -2.307 4.269 -5.387 1.00 93.56 174 PHE A C 1
ATOM 1448 O O . PHE A 1 174 ? -2.165 3.264 -6.093 1.00 93.56 174 PHE A O 1
ATOM 1455 N N . VAL A 1 175 ? -1.953 5.487 -5.810 1.00 91.25 175 VAL A N 1
ATOM 1456 C CA . VAL A 1 175 ? -1.388 5.726 -7.146 1.00 91.25 175 VAL A CA 1
ATOM 1457 C C . VAL A 1 175 ? -0.067 4.979 -7.312 1.00 91.25 175 VAL A C 1
ATOM 1459 O O . VAL A 1 175 ? 0.141 4.324 -8.336 1.00 91.25 175 VAL A O 1
ATOM 1462 N N . LEU A 1 176 ? 0.816 5.029 -6.310 1.00 91.75 176 LEU A N 1
ATOM 1463 C CA . LEU A 1 176 ? 2.091 4.314 -6.335 1.00 91.75 176 LEU A CA 1
ATOM 1464 C C . LEU A 1 176 ? 1.887 2.796 -6.438 1.00 91.75 176 LEU A C 1
ATOM 1466 O O . LEU A 1 176 ? 2.550 2.139 -7.242 1.00 91.75 176 LEU A O 1
ATOM 1470 N N . SER A 1 177 ? 0.942 2.248 -5.673 1.00 92.69 177 SER A N 1
ATOM 1471 C CA . SER A 1 177 ? 0.596 0.824 -5.673 1.00 92.69 177 SER A CA 1
ATOM 1472 C C . SER A 1 177 ? 0.059 0.362 -7.030 1.00 92.69 177 SER A C 1
ATOM 1474 O O . SER A 1 177 ? 0.483 -0.676 -7.541 1.00 92.69 177 SER A O 1
ATOM 1476 N N . ILE A 1 178 ? -0.794 1.159 -7.686 1.00 92.12 178 ILE A N 1
ATOM 1477 C CA . ILE A 1 178 ? -1.264 0.844 -9.042 1.00 92.12 178 ILE A CA 1
ATOM 1478 C C . ILE A 1 178 ? -0.119 0.893 -10.049 1.00 92.12 178 ILE A C 1
ATOM 1480 O O . ILE A 1 178 ? 0.030 -0.036 -10.842 1.00 92.12 178 ILE A O 1
ATOM 1484 N N . LYS A 1 179 ? 0.709 1.945 -10.027 1.00 92.31 179 LYS A N 1
ATOM 1485 C CA . LYS A 1 179 ? 1.867 2.041 -10.929 1.00 92.31 179 LYS A CA 1
ATOM 1486 C C . LYS A 1 179 ? 2.790 0.842 -10.761 1.00 92.31 179 LYS A C 1
ATOM 1488 O O . LYS A 1 179 ? 3.208 0.251 -11.753 1.00 92.31 179 LYS A O 1
ATOM 1493 N N . LYS A 1 180 ? 3.041 0.443 -9.514 1.00 92.44 180 LYS A N 1
ATOM 1494 C CA . LYS A 1 180 ? 3.794 -0.762 -9.179 1.00 92.44 180 LYS A CA 1
ATOM 1495 C C . LYS A 1 180 ? 3.151 -2.012 -9.776 1.00 92.44 180 LYS A C 1
ATOM 1497 O O . LYS A 1 180 ? 3.837 -2.753 -10.462 1.00 92.44 180 LYS A O 1
ATOM 1502 N N . ALA A 1 181 ? 1.850 -2.220 -9.583 1.00 91.00 181 ALA A N 1
ATOM 1503 C CA . ALA A 1 181 ? 1.144 -3.382 -10.123 1.00 91.00 181 ALA A CA 1
ATOM 1504 C C . ALA A 1 181 ? 1.175 -3.441 -11.663 1.00 91.00 181 ALA A C 1
ATOM 1506 O O . ALA A 1 181 ? 1.311 -4.520 -12.234 1.00 91.00 181 ALA A O 1
ATOM 1507 N N . ILE A 1 182 ? 1.085 -2.291 -12.340 1.00 90.50 182 ILE A N 1
ATOM 1508 C CA . ILE A 1 182 ? 1.197 -2.200 -13.804 1.00 90.50 182 ILE A CA 1
ATOM 1509 C C . ILE A 1 182 ? 2.608 -2.571 -14.266 1.00 90.50 182 ILE A C 1
ATOM 1511 O O . ILE A 1 182 ? 2.759 -3.333 -15.219 1.00 90.50 182 ILE A O 1
ATOM 1515 N N . VAL A 1 183 ? 3.636 -2.027 -13.611 1.00 91.62 183 VAL A N 1
ATOM 1516 C CA . VAL A 1 183 ? 5.038 -2.319 -13.938 1.00 91.62 183 VAL A CA 1
ATOM 1517 C C . VAL A 1 183 ? 5.361 -3.783 -13.651 1.00 91.62 183 VAL A C 1
ATOM 1519 O O . VAL A 1 183 ? 5.942 -4.433 -14.513 1.00 91.62 183 VAL A O 1
ATOM 1522 N N . ASP A 1 184 ? 4.924 -4.313 -12.506 1.00 90.12 184 ASP A N 1
ATOM 1523 C CA . ASP A 1 184 ? 5.022 -5.733 -12.158 1.00 90.12 184 ASP A CA 1
ATOM 1524 C C . ASP A 1 184 ? 4.412 -6.590 -13.269 1.00 90.12 184 ASP A C 1
ATOM 1526 O O . ASP A 1 184 ? 5.078 -7.469 -13.798 1.00 90.12 184 ASP A O 1
ATOM 1530 N N . PHE A 1 185 ? 3.179 -6.289 -13.685 1.00 88.31 185 PHE A N 1
ATOM 1531 C CA . PHE A 1 185 ? 2.499 -7.025 -14.750 1.00 88.31 185 PHE A CA 1
ATOM 1532 C C . PHE A 1 185 ? 3.231 -6.945 -16.098 1.00 88.31 185 PHE A C 1
ATOM 1534 O O . PHE A 1 185 ? 3.312 -7.936 -16.818 1.00 88.31 185 PHE A O 1
ATOM 1541 N N . ALA A 1 186 ? 3.753 -5.773 -16.464 1.00 87.50 186 ALA A N 1
ATOM 1542 C CA . ALA A 1 186 ? 4.435 -5.573 -17.741 1.00 87.50 186 ALA A CA 1
ATOM 1543 C C . ALA A 1 186 ? 5.831 -6.215 -17.791 1.00 87.50 186 ALA A C 1
ATOM 1545 O O . ALA A 1 186 ? 6.299 -6.566 -18.875 1.00 87.50 186 ALA A O 1
ATOM 1546 N N . LEU A 1 187 ? 6.505 -6.318 -16.643 1.00 86.75 187 LEU A N 1
ATOM 1547 C CA . LEU A 1 187 ? 7.828 -6.929 -16.515 1.00 86.75 187 LEU A CA 1
ATOM 1548 C C . LEU A 1 187 ? 7.769 -8.419 -16.168 1.00 86.75 187 LEU A C 1
ATOM 1550 O O . LEU A 1 187 ? 8.792 -9.085 -16.278 1.00 86.75 187 LEU A O 1
ATOM 1554 N N . GLN A 1 188 ? 6.610 -8.935 -15.757 1.00 84.38 188 GLN A N 1
ATOM 1555 C CA . GLN A 1 188 ? 6.447 -10.337 -15.399 1.00 84.38 188 GLN A CA 1
ATOM 1556 C C . GLN A 1 188 ? 6.701 -11.247 -16.604 1.00 84.38 188 GLN A C 1
ATOM 1558 O O . GLN A 1 188 ? 6.077 -11.111 -17.662 1.00 84.38 188 GLN A O 1
ATOM 15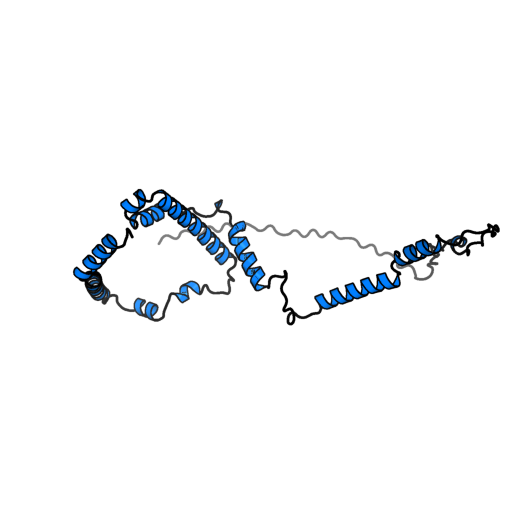63 N N . ASP A 1 189 ? 7.591 -12.220 -16.417 1.00 82.94 189 ASP A N 1
ATOM 1564 C CA . ASP A 1 189 ? 7.873 -13.216 -17.437 1.00 82.94 189 ASP A CA 1
ATOM 1565 C C . ASP A 1 189 ? 6.664 -14.154 -17.615 1.00 82.94 189 ASP A C 1
ATOM 1567 O O . ASP A 1 189 ? 6.183 -14.736 -16.642 1.00 82.94 189 ASP A O 1
ATOM 1571 N N . PRO A 1 190 ? 6.185 -14.404 -18.851 1.00 77.50 190 PRO A N 1
ATOM 1572 C CA . PRO A 1 190 ? 5.028 -15.275 -19.095 1.00 77.50 190 PRO A CA 1
ATOM 1573 C C . PRO A 1 190 ? 5.209 -16.726 -18.624 1.00 77.50 190 PRO A C 1
ATOM 1575 O O . PRO A 1 190 ? 4.235 -17.468 -18.513 1.00 77.50 190 PRO A O 1
ATOM 1578 N N . ASN A 1 191 ? 6.460 -17.143 -18.409 1.00 74.50 191 ASN A N 1
ATOM 1579 C CA . ASN A 1 191 ? 6.810 -18.475 -17.921 1.00 74.50 191 ASN A CA 1
ATOM 1580 C C . ASN A 1 191 ? 6.821 -18.554 -16.385 1.00 74.50 191 ASN A C 1
ATOM 1582 O O . ASN A 1 191 ? 6.794 -19.657 -15.837 1.00 74.50 191 ASN A O 1
ATOM 1586 N N . GLU A 1 192 ? 6.845 -17.415 -15.690 1.00 72.25 192 GLU A N 1
ATOM 1587 C CA . GLU A 1 192 ? 6.709 -17.344 -14.242 1.00 72.25 192 GLU A CA 1
ATOM 1588 C C . GLU A 1 192 ? 5.221 -17.300 -13.890 1.00 72.25 192 GLU A C 1
ATOM 1590 O O . GLU A 1 192 ? 4.564 -16.258 -13.935 1.00 72.25 192 GLU A O 1
ATOM 1595 N N . CYS A 1 193 ? 4.656 -18.465 -13.558 1.00 60.53 193 CYS A N 1
ATOM 1596 C CA . CYS A 1 193 ? 3.309 -18.534 -12.998 1.00 60.53 193 CYS A CA 1
ATOM 1597 C C . CYS A 1 193 ? 3.215 -17.590 -11.790 1.00 60.53 193 CYS A C 1
ATOM 1599 O O . CYS A 1 193 ? 4.057 -17.659 -10.895 1.00 60.53 193 CYS A O 1
ATOM 1601 N N . ASP A 1 194 ? 2.192 -16.730 -11.764 1.00 63.88 194 ASP A N 1
ATOM 1602 C CA . ASP A 1 194 ? 1.934 -15.779 -10.680 1.00 63.88 194 ASP A CA 1
ATOM 1603 C C . ASP A 1 194 ? 1.673 -16.522 -9.355 1.00 63.88 194 ASP A C 1
ATOM 1605 O O . ASP A 1 194 ? 0.547 -16.873 -8.993 1.00 63.88 194 ASP A O 1
ATOM 1609 N N . ASN A 1 195 ? 2.757 -16.830 -8.644 1.00 58.66 195 ASN A N 1
ATOM 1610 C CA . ASN A 1 195 ? 2.745 -17.619 -7.416 1.00 58.66 195 ASN A CA 1
ATOM 1611 C C . ASN A 1 195 ? 2.211 -16.820 -6.218 1.00 58.66 195 ASN A C 1
ATOM 1613 O O . ASN A 1 195 ? 1.939 -17.415 -5.175 1.00 58.66 195 ASN A O 1
ATOM 1617 N N . ARG A 1 196 ? 1.996 -15.502 -6.362 1.00 62.38 196 ARG A N 1
ATOM 1618 C CA . ARG A 1 196 ? 1.504 -14.630 -5.282 1.00 62.38 196 ARG A CA 1
ATOM 1619 C C . ARG A 1 196 ? 0.156 -15.109 -4.744 1.00 62.38 196 ARG A C 1
ATOM 1621 O O . ARG A 1 196 ? -0.076 -15.075 -3.543 1.00 62.38 196 ARG A O 1
ATOM 1628 N N . ILE A 1 197 ? -0.733 -15.608 -5.607 1.00 59.47 197 ILE A N 1
ATOM 1629 C CA . ILE A 1 197 ? -2.055 -16.115 -5.192 1.00 59.47 197 ILE A CA 1
ATOM 1630 C C . ILE A 1 197 ? -1.941 -17.481 -4.493 1.00 59.47 197 ILE A C 1
ATOM 1632 O O . ILE A 1 197 ? -2.707 -17.771 -3.572 1.00 59.47 197 ILE A O 1
ATOM 1636 N N . LEU A 1 198 ? -0.980 -18.312 -4.905 1.00 59.31 198 LEU A N 1
ATOM 1637 C CA . LEU A 1 198 ? -0.746 -19.637 -4.325 1.00 59.31 198 LEU A CA 1
ATOM 1638 C C . LEU A 1 198 ? -0.110 -19.550 -2.932 1.00 59.31 198 LEU A C 1
ATOM 1640 O O . LEU A 1 198 ? -0.406 -20.387 -2.084 1.00 59.31 198 LEU A O 1
ATOM 1644 N N . GLU A 1 199 ? 0.680 -18.508 -2.664 1.00 61.59 199 GLU A N 1
ATOM 1645 C CA . GLU A 1 199 ? 1.280 -18.245 -1.350 1.00 61.59 199 GLU A CA 1
ATOM 1646 C C . GLU A 1 199 ? 0.221 -18.078 -0.240 1.00 61.59 199 GLU A C 1
ATOM 1648 O O . GLU A 1 199 ? 0.413 -18.526 0.891 1.00 61.59 199 GLU A O 1
ATOM 1653 N N . PHE A 1 200 ? -0.949 -17.515 -0.567 1.00 62.47 200 PHE A N 1
ATOM 1654 C CA . PHE A 1 200 ? -2.053 -17.332 0.386 1.00 62.47 200 PHE A CA 1
ATOM 1655 C C . PHE A 1 200 ? -3.017 -18.525 0.483 1.00 62.47 200 PHE A C 1
ATOM 1657 O O . PHE A 1 200 ? -3.918 -18.520 1.336 1.00 62.47 200 PHE A O 1
ATOM 1664 N N . ASP A 1 201 ? -2.867 -19.540 -0.370 1.00 76.38 201 ASP A N 1
ATOM 1665 C CA . ASP A 1 201 ? -3.749 -20.706 -0.406 1.00 76.38 201 ASP A CA 1
ATOM 1666 C C . ASP A 1 201 ? -3.130 -21.894 0.334 1.00 76.38 201 ASP A C 1
ATOM 1668 O O . ASP A 1 201 ? -2.707 -22.884 -0.258 1.00 76.38 201 ASP A O 1
ATOM 1672 N N . SER A 1 202 ? -3.088 -21.789 1.665 1.00 80.81 202 SER A N 1
ATOM 1673 C CA . SER A 1 202 ? -2.580 -22.864 2.519 1.00 80.81 202 SER A CA 1
ATOM 1674 C C . SER A 1 202 ? -3.382 -24.163 2.342 1.00 80.81 202 SER A C 1
ATOM 1676 O O . SER A 1 202 ? -4.576 -24.149 2.012 1.00 80.81 202 SER A O 1
ATOM 1678 N N . GLN A 1 203 ? -2.744 -25.305 2.610 1.00 82.62 203 GLN A N 1
ATOM 1679 C CA . GLN A 1 203 ? -3.380 -26.620 2.501 1.00 82.62 203 GLN A CA 1
ATOM 1680 C C . G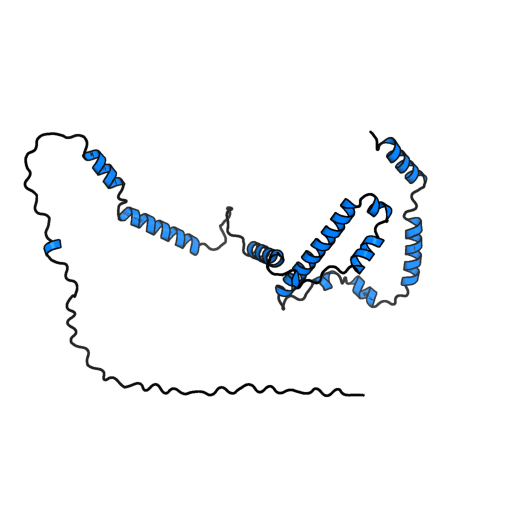LN A 1 203 ? -4.662 -26.698 3.353 1.00 82.62 203 GLN A C 1
ATOM 1682 O O . GLN A 1 203 ? -5.701 -27.184 2.902 1.00 82.62 203 GLN A O 1
ATOM 1687 N N . GLU A 1 204 ? -4.643 -26.105 4.545 1.00 82.81 204 GLU A N 1
ATOM 1688 C CA . GLU A 1 204 ? -5.784 -26.047 5.460 1.00 82.81 204 GLU A CA 1
ATOM 1689 C C . GLU A 1 204 ? -6.942 -25.214 4.883 1.00 82.81 204 GLU A C 1
ATOM 1691 O O . GLU A 1 204 ? -8.115 -25.552 5.068 1.00 82.81 204 GLU A O 1
ATOM 1696 N N . ARG A 1 205 ? -6.646 -24.135 4.142 1.00 81.75 205 ARG A N 1
ATOM 1697 C CA . ARG A 1 205 ? -7.669 -23.316 3.467 1.00 81.75 205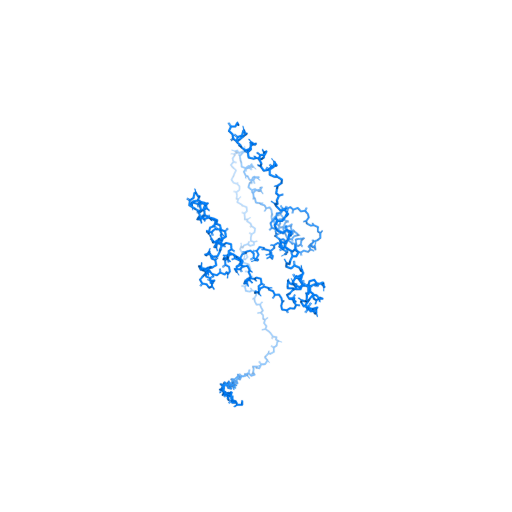 ARG A CA 1
ATOM 1698 C C . ARG A 1 205 ? -8.338 -24.079 2.328 1.00 81.75 205 ARG A C 1
ATOM 1700 O O . ARG A 1 205 ? -9.560 -23.994 2.173 1.00 81.75 205 ARG A O 1
ATOM 1707 N N . GLN A 1 206 ? -7.574 -24.865 1.573 1.00 84.44 206 GLN A N 1
ATOM 1708 C CA . GLN A 1 206 ? -8.113 -25.732 0.523 1.00 84.44 206 GLN A CA 1
ATOM 1709 C C . GLN A 1 206 ? -9.015 -26.832 1.095 1.00 84.44 206 GLN A C 1
ATOM 1711 O O . GLN A 1 206 ? -10.073 -27.131 0.532 1.00 84.44 206 GLN A O 1
ATOM 1716 N N . GLU A 1 207 ? -8.642 -27.402 2.240 1.00 84.25 207 GLU A N 1
ATOM 1717 C CA . GLU A 1 207 ? -9.456 -28.380 2.967 1.00 84.25 207 GLU A CA 1
ATOM 1718 C C . GLU A 1 207 ? -10.757 -27.768 3.505 1.00 84.25 207 GLU A C 1
ATOM 1720 O O . GLU A 1 207 ? -11.834 -28.362 3.372 1.00 84.25 207 GLU A O 1
ATOM 1725 N N . LEU A 1 208 ? -10.699 -26.546 4.042 1.00 81.38 208 LEU A N 1
ATOM 1726 C CA . LEU A 1 208 ? -11.876 -25.822 4.529 1.00 81.38 208 LEU A CA 1
ATOM 1727 C C . LEU A 1 208 ? -12.896 -25.515 3.423 1.00 81.38 208 LEU A C 1
ATOM 1729 O O . LEU A 1 208 ? -14.094 -25.531 3.707 1.00 81.38 208 LEU A O 1
ATOM 1733 N N . ARG A 1 209 ? -12.469 -25.291 2.168 1.00 81.62 209 ARG A N 1
ATOM 1734 C CA . ARG A 1 209 ? -13.395 -25.098 1.029 1.00 81.62 209 ARG A CA 1
ATOM 1735 C C . ARG A 1 209 ? -14.230 -26.344 0.720 1.00 81.62 209 ARG A C 1
ATOM 1737 O O . ARG A 1 209 ? -15.363 -26.212 0.266 1.00 81.62 209 ARG A O 1
ATOM 1744 N N . LYS A 1 210 ? -13.681 -27.538 0.963 1.00 85.38 210 LYS A N 1
ATOM 1745 C CA . LYS A 1 210 ? -14.347 -28.828 0.710 1.00 85.38 210 LYS A CA 1
ATOM 1746 C C . LYS A 1 210 ? -15.280 -29.236 1.852 1.00 85.38 210 LYS A C 1
ATOM 1748 O O . LYS A 1 210 ? -16.196 -30.030 1.643 1.00 85.38 210 LYS A O 1
ATOM 1753 N N . ARG A 1 211 ? -15.064 -28.712 3.065 1.00 81.06 211 ARG A N 1
ATOM 1754 C CA . ARG A 1 211 ? -15.894 -29.027 4.233 1.00 81.06 211 ARG A CA 1
ATOM 1755 C C . ARG A 1 211 ? -17.236 -28.282 4.204 1.00 81.06 211 ARG A C 1
ATOM 1757 O O . ARG A 1 211 ? -17.283 -27.090 3.898 1.00 81.06 211 ARG A O 1
ATOM 1764 N N . PRO A 1 212 ? -18.336 -28.936 4.615 1.00 81.94 212 PRO A N 1
ATOM 1765 C CA . PRO A 1 212 ? -19.608 -28.253 4.805 1.00 81.94 212 PRO A CA 1
ATOM 1766 C C . PRO A 1 212 ? -19.493 -27.186 5.908 1.00 81.94 212 PRO A C 1
ATOM 1768 O O . PRO A 1 212 ? -18.865 -27.402 6.946 1.00 81.94 212 PRO A O 1
ATOM 1771 N N . LYS A 1 213 ? -20.137 -26.027 5.709 1.00 80.62 213 LYS A N 1
ATOM 1772 C CA . LYS A 1 213 ? -20.091 -24.857 6.616 1.00 80.62 213 LYS A CA 1
ATOM 1773 C C . LYS A 1 213 ? -20.922 -25.026 7.903 1.00 80.62 213 LYS A C 1
ATOM 1775 O O . LYS A 1 213 ? -21.353 -24.035 8.488 1.00 80.62 213 LYS A O 1
ATOM 1780 N N . SER A 1 214 ? -21.156 -26.254 8.367 1.00 85.06 214 SER A N 1
ATOM 1781 C CA . SER A 1 214 ? -21.946 -26.542 9.579 1.00 85.06 214 SER A CA 1
ATOM 1782 C C . SER A 1 214 ? -21.327 -25.949 10.852 1.00 85.06 214 SER A C 1
ATOM 1784 O O . SER A 1 214 ? -22.041 -25.562 11.774 1.00 85.06 214 SER A O 1
ATOM 1786 N N . TRP A 1 215 ? -20.002 -25.789 10.875 1.00 84.06 215 TRP A N 1
ATOM 1787 C CA . TRP A 1 215 ? -19.250 -25.159 11.962 1.00 84.06 215 TRP A CA 1
ATOM 1788 C C . TRP A 1 215 ? -19.464 -23.643 12.067 1.00 84.06 215 TRP A C 1
ATOM 1790 O O . TRP A 1 215 ? -19.199 -23.078 13.126 1.00 84.06 215 TRP A O 1
ATOM 1800 N N . LYS A 1 216 ? -19.966 -22.975 11.015 1.00 86.75 216 LYS A N 1
ATOM 1801 C CA . LYS A 1 216 ? -20.089 -21.508 10.968 1.00 86.75 216 LYS A CA 1
ATOM 1802 C C . LYS A 1 216 ? -20.902 -20.967 12.145 1.00 86.75 216 LYS A C 1
ATOM 1804 O O . LYS A 1 216 ? -20.490 -19.999 12.770 1.00 86.75 216 LYS A O 1
ATOM 1809 N N . ASN A 1 217 ? -22.008 -21.627 12.487 1.00 88.44 217 ASN A N 1
ATOM 1810 C CA . ASN A 1 217 ? -22.877 -21.202 13.587 1.00 88.44 217 ASN A CA 1
ATOM 1811 C C . ASN A 1 217 ? -22.204 -21.365 14.957 1.00 88.44 217 ASN A C 1
ATOM 1813 O O . ASN A 1 217 ? -22.285 -20.470 15.792 1.00 88.44 217 ASN A O 1
ATOM 1817 N N . SER A 1 218 ? -21.513 -22.486 15.183 1.00 90.56 218 SER A N 1
ATOM 1818 C CA . SER A 1 218 ? -20.773 -22.729 16.429 1.00 90.56 218 SER A CA 1
ATOM 1819 C C . SER A 1 218 ? -19.605 -21.751 16.584 1.00 90.56 218 SER A C 1
ATOM 1821 O O . SER A 1 218 ? -19.434 -21.163 17.651 1.00 90.56 218 SER A O 1
ATOM 1823 N N . PHE A 1 219 ? -18.865 -21.509 15.499 1.00 91.56 219 PHE A N 1
ATOM 1824 C CA . PHE A 1 219 ? -17.795 -20.519 15.453 1.00 91.56 219 PHE A CA 1
ATOM 1825 C C . PHE A 1 219 ? -18.316 -19.111 15.744 1.00 91.56 219 PHE A C 1
ATOM 1827 O O . PHE A 1 219 ? -17.755 -18.432 16.593 1.00 91.56 219 PHE A O 1
ATOM 1834 N N . GLN A 1 220 ? -19.416 -18.694 15.109 1.00 92.69 220 GLN A N 1
ATOM 1835 C CA . GLN A 1 220 ? -20.029 -17.383 15.339 1.00 92.69 220 GLN A CA 1
ATOM 1836 C C . GLN A 1 220 ? -20.422 -17.199 16.814 1.00 92.69 220 GLN A C 1
ATOM 1838 O O . GLN A 1 220 ? -20.088 -16.186 17.422 1.00 92.69 220 GLN A O 1
ATOM 1843 N N . GLN A 1 221 ? -21.058 -18.206 17.421 1.00 94.38 221 GLN A N 1
ATOM 1844 C CA . GLN A 1 221 ? -21.432 -18.163 18.838 1.00 94.38 221 GLN A CA 1
ATOM 1845 C C . GLN A 1 221 ? -20.212 -18.082 19.764 1.00 94.38 221 GLN A C 1
ATOM 1847 O O . GLN A 1 221 ? -20.228 -17.342 20.747 1.00 94.38 221 GLN A O 1
ATOM 1852 N N . ALA A 1 222 ? -19.158 -18.851 19.481 1.00 93.62 222 ALA A N 1
ATOM 1853 C CA . ALA A 1 222 ? -17.921 -18.808 20.255 1.00 93.62 222 ALA A CA 1
ATOM 1854 C C . ALA A 1 222 ? -17.205 -17.460 20.092 1.00 93.62 222 ALA A C 1
ATOM 1856 O O . ALA A 1 222 ? -16.767 -16.877 21.081 1.00 93.62 222 ALA A O 1
ATOM 1857 N N . TYR A 1 223 ? -17.155 -16.939 18.866 1.00 92.81 223 TYR A N 1
ATOM 1858 C CA . TYR A 1 223 ? -16.588 -15.636 18.545 1.00 92.81 223 TYR A CA 1
ATOM 1859 C C . TYR A 1 223 ? -17.303 -14.519 19.302 1.00 92.81 223 TYR A C 1
ATOM 1861 O O . TYR A 1 223 ? -16.644 -13.739 19.974 1.00 92.81 223 TYR A O 1
ATOM 1869 N N . GLU A 1 224 ? -18.636 -14.474 19.284 1.00 92.50 224 GLU A N 1
ATOM 1870 C CA . GLU A 1 224 ? -19.398 -13.464 20.025 1.00 92.50 224 GLU A CA 1
ATOM 1871 C C . GLU A 1 224 ? -19.176 -13.559 21.539 1.00 92.50 224 GLU A C 1
ATOM 1873 O O . GLU A 1 224 ? -19.057 -12.532 22.206 1.00 92.50 224 GLU A O 1
ATOM 1878 N N . LYS A 1 225 ? -19.090 -14.777 22.096 1.00 91.75 225 LYS A N 1
ATOM 1879 C CA . LYS A 1 225 ? -18.769 -14.981 23.519 1.00 91.75 225 LYS A CA 1
ATOM 1880 C C . LYS A 1 225 ? -17.380 -14.456 23.861 1.00 91.75 225 LYS A C 1
ATOM 1882 O O . LYS A 1 225 ? -17.229 -13.759 24.857 1.00 91.75 225 LYS A O 1
ATOM 1887 N N . ILE A 1 226 ? -16.376 -14.787 23.052 1.00 90.50 226 ILE A N 1
ATOM 1888 C CA . ILE A 1 226 ? -15.005 -14.318 23.261 1.00 90.50 226 ILE A CA 1
ATOM 1889 C C . ILE A 1 226 ? -14.957 -12.807 23.078 1.00 90.50 226 ILE A C 1
ATOM 1891 O O . ILE A 1 226 ? -14.491 -12.124 23.968 1.00 90.50 226 ILE A O 1
ATOM 1895 N N . HIS A 1 227 ? -15.505 -12.259 22.001 1.00 86.50 227 HIS A N 1
ATOM 1896 C CA . HIS A 1 227 ? -15.490 -10.824 21.736 1.00 86.50 227 HIS A CA 1
ATOM 1897 C C . HIS A 1 227 ? -16.109 -10.009 22.882 1.00 86.50 227 HIS A C 1
ATOM 1899 O O . HIS A 1 227 ? -15.542 -9.001 23.298 1.00 86.50 227 HIS A O 1
ATOM 1905 N N . LYS A 1 228 ? -17.218 -10.494 23.458 1.00 83.75 228 LYS A N 1
ATOM 1906 C CA . LYS A 1 228 ? -17.856 -9.874 24.628 1.00 83.75 228 LYS A CA 1
ATOM 1907 C C . LYS A 1 228 ? -17.030 -9.986 25.909 1.00 83.75 228 LYS A C 1
ATOM 1909 O O . LYS A 1 228 ? -17.140 -9.096 26.737 1.00 83.75 228 LYS A O 1
ATOM 1914 N N . ASN A 1 229 ? -16.239 -11.048 26.081 1.00 83.94 229 ASN A N 1
ATOM 1915 C CA . ASN A 1 229 ? -15.576 -11.376 27.350 1.00 83.94 229 ASN A CA 1
ATOM 1916 C C . ASN A 1 229 ? -14.056 -11.116 27.361 1.00 83.94 229 ASN A C 1
ATOM 1918 O O . ASN A 1 229 ? -13.476 -10.955 28.428 1.00 83.94 229 ASN A O 1
ATOM 1922 N N . LEU A 1 230 ? -13.401 -11.074 26.199 1.00 80.50 230 LEU A N 1
ATOM 1923 C CA . LEU A 1 230 ? -11.944 -10.988 26.035 1.00 80.50 230 LEU A CA 1
ATOM 1924 C C . LEU A 1 230 ? -11.407 -9.610 26.428 1.00 80.50 230 LEU A C 1
ATOM 1926 O O . LEU A 1 230 ? -10.305 -9.501 26.955 1.00 80.50 230 LEU A O 1
ATOM 1930 N N . HIS A 1 231 ? -12.209 -8.569 26.193 1.00 68.56 231 HIS A N 1
ATOM 1931 C CA . HIS A 1 231 ? -11.882 -7.178 26.509 1.00 68.56 231 HIS A CA 1
ATOM 1932 C C . HIS A 1 231 ? -12.687 -6.626 27.686 1.00 68.56 231 HIS A C 1
ATOM 1934 O O . HIS A 1 231 ? -12.706 -5.414 27.899 1.00 68.56 231 HIS A O 1
ATOM 1940 N N . VAL A 1 232 ? -13.318 -7.496 28.483 1.00 70.12 232 VAL A N 1
ATOM 1941 C CA . VAL A 1 232 ? -13.784 -7.104 29.816 1.00 70.12 232 VAL A CA 1
ATOM 1942 C C . VAL A 1 232 ? -12.534 -6.937 30.664 1.00 70.12 232 VAL A C 1
ATOM 1944 O O . VAL A 1 232 ? -12.109 -7.837 31.386 1.00 70.12 232 VAL A O 1
ATOM 1947 N N . LEU A 1 233 ? -11.885 -5.781 30.525 1.00 67.06 233 LEU A N 1
ATOM 1948 C CA . LEU A 1 233 ? -10.911 -5.337 31.500 1.00 67.06 233 LEU A CA 1
ATOM 1949 C C . LEU A 1 233 ? -11.612 -5.420 32.850 1.00 67.06 233 LEU A C 1
ATOM 1951 O O . LEU A 1 233 ? -12.723 -4.908 33.006 1.00 67.06 233 LEU A O 1
ATOM 1955 N N . ASN A 1 234 ? -10.976 -6.082 33.816 1.00 71.81 234 ASN A N 1
ATOM 1956 C CA . ASN A 1 234 ? -11.408 -5.968 35.198 1.00 71.81 234 ASN A CA 1
ATOM 1957 C C . ASN A 1 234 ? -11.561 -4.467 35.477 1.00 71.81 234 ASN A C 1
ATOM 1959 O O . ASN A 1 234 ? -10.599 -3.720 35.298 1.00 71.81 234 ASN A O 1
ATOM 1963 N N . THR A 1 235 ? -12.763 -4.024 35.848 1.00 76.69 235 THR A N 1
ATOM 1964 C CA . THR A 1 235 ? -13.102 -2.603 36.010 1.00 76.69 235 THR A CA 1
ATOM 1965 C C . THR A 1 235 ? -12.075 -1.868 36.877 1.00 76.69 235 THR A C 1
ATOM 1967 O O . THR A 1 235 ? -11.773 -0.706 36.627 1.00 76.69 235 THR A O 1
ATOM 1970 N N . CYS A 1 236 ? -11.464 -2.573 37.835 1.00 79.19 236 CYS A N 1
ATOM 1971 C CA . CYS A 1 236 ? -10.365 -2.077 38.657 1.00 79.19 236 CYS A CA 1
ATOM 1972 C C . CYS A 1 236 ? -9.120 -1.692 37.834 1.00 79.19 236 CYS A C 1
ATOM 1974 O O . CYS A 1 236 ? -8.575 -0.609 38.017 1.00 79.19 236 CYS A O 1
ATOM 1976 N N . LEU A 1 237 ? -8.690 -2.519 36.876 1.00 83.94 237 LEU A N 1
ATOM 1977 C CA . LEU A 1 237 ? -7.543 -2.215 36.009 1.00 83.94 237 LEU A CA 1
ATOM 1978 C C . LEU A 1 237 ? -7.810 -1.003 35.109 1.00 83.94 237 LEU A C 1
ATOM 1980 O O . LEU A 1 237 ? -6.919 -0.177 34.926 1.00 83.94 237 LEU A O 1
ATOM 1984 N N . ALA A 1 238 ? -9.036 -0.861 34.594 1.00 81.81 238 ALA A N 1
ATOM 1985 C CA . ALA A 1 238 ? -9.430 0.317 33.820 1.00 81.81 238 ALA A CA 1
ATOM 1986 C C . ALA A 1 238 ? -9.403 1.597 34.678 1.00 81.81 238 ALA A C 1
ATOM 1988 O O . ALA A 1 238 ? -8.913 2.631 34.228 1.00 81.81 238 ALA A O 1
ATOM 1989 N N . GLN A 1 239 ? -9.856 1.516 35.934 1.00 85.75 239 GLN A N 1
ATOM 1990 C CA . GLN A 1 239 ? -9.790 2.625 36.891 1.00 85.75 239 GLN A CA 1
ATOM 1991 C C . GLN A 1 239 ? -8.352 2.989 37.275 1.00 85.75 239 GLN A C 1
ATOM 1993 O O . GLN A 1 239 ? -8.027 4.170 37.353 1.00 85.75 239 GLN A O 1
ATOM 1998 N N . VAL A 1 240 ? -7.477 2.000 37.486 1.00 89.44 240 VAL A N 1
ATOM 1999 C CA . VAL A 1 240 ? -6.051 2.234 37.767 1.00 89.44 240 VAL A CA 1
ATOM 2000 C C . VAL A 1 240 ? -5.368 2.923 36.583 1.00 89.44 240 VAL A C 1
ATOM 2002 O O . VAL A 1 240 ? -4.618 3.874 36.790 1.00 89.44 240 VAL A O 1
ATOM 2005 N N . LEU A 1 241 ? -5.659 2.495 35.351 1.00 87.44 241 LEU A N 1
ATOM 2006 C CA . LEU A 1 241 ? -5.159 3.142 34.133 1.00 87.44 241 LEU A CA 1
ATOM 2007 C C . LEU A 1 241 ? -5.635 4.595 34.011 1.00 87.44 241 LEU A C 1
ATOM 2009 O O . LEU A 1 241 ? -4.824 5.479 33.745 1.00 87.44 241 LEU A O 1
ATOM 2013 N N . ASP A 1 242 ? -6.921 4.857 34.248 1.00 87.62 242 ASP A N 1
ATOM 2014 C CA . ASP A 1 242 ? -7.484 6.213 34.217 1.00 87.62 242 ASP A CA 1
ATOM 2015 C C . ASP A 1 242 ? -6.870 7.112 35.308 1.00 87.62 242 ASP A C 1
ATOM 2017 O O . ASP A 1 242 ? -6.512 8.267 35.064 1.00 87.62 242 ASP A O 1
ATOM 2021 N N . LEU A 1 243 ? -6.654 6.565 36.509 1.00 91.00 243 LEU A N 1
ATOM 2022 C CA . LEU A 1 243 ? -5.991 7.271 37.603 1.00 91.00 243 LEU A CA 1
ATOM 2023 C C . LEU A 1 243 ? -4.528 7.579 37.268 1.00 91.00 243 LEU A C 1
ATOM 2025 O O . LEU A 1 243 ? -4.065 8.688 37.538 1.00 91.00 243 LEU A O 1
ATOM 2029 N N . TRP A 1 244 ? -3.818 6.644 36.633 1.00 89.06 244 TRP A N 1
ATOM 2030 C CA . TRP A 1 244 ? -2.446 6.846 36.171 1.00 89.06 244 TRP A CA 1
ATOM 2031 C C . TRP A 1 244 ? -2.365 7.946 35.104 1.00 89.06 244 TRP A C 1
ATOM 2033 O O . TRP A 1 244 ? -1.576 8.881 35.239 1.00 89.06 244 TRP A O 1
ATOM 2043 N N . PHE A 1 245 ? -3.242 7.915 34.098 1.00 88.81 245 PHE A N 1
ATOM 2044 C CA . PHE A 1 245 ? -3.307 8.967 33.080 1.00 88.81 245 PHE A CA 1
ATOM 2045 C C . PHE A 1 245 ? -3.583 10.349 33.685 1.00 88.81 245 PHE A C 1
ATOM 2047 O O . PHE A 1 245 ? -2.956 11.326 33.282 1.00 88.81 245 PHE A O 1
ATOM 2054 N N . LYS A 1 246 ? -4.469 10.451 34.682 1.00 87.81 246 LYS A N 1
ATOM 2055 C CA . LYS A 1 246 ? -4.761 11.725 35.363 1.00 87.81 246 LYS A CA 1
ATOM 2056 C C . LYS A 1 246 ? -3.603 12.230 36.222 1.00 87.81 246 LYS A C 1
ATOM 2058 O O . LYS A 1 246 ? -3.378 13.434 36.287 1.00 87.81 246 LYS A O 1
ATOM 2063 N N . THR A 1 247 ? -2.879 11.333 36.888 1.00 87.50 247 THR A N 1
ATOM 2064 C CA . THR A 1 247 ? -1.824 11.706 37.845 1.00 87.50 247 THR A CA 1
ATOM 2065 C C . THR A 1 247 ? -0.464 11.967 37.202 1.00 87.50 247 THR A C 1
ATOM 2067 O O . THR A 1 247 ? 0.288 12.788 37.724 1.00 87.50 247 THR A O 1
ATOM 2070 N N . PHE A 1 248 ? -0.143 11.318 36.079 1.00 85.06 248 PHE A N 1
ATOM 2071 C CA . PHE A 1 248 ? 1.204 11.365 35.492 1.00 85.06 248 PHE A CA 1
ATOM 2072 C C . PHE A 1 248 ? 1.298 12.059 34.126 1.00 85.06 248 PHE A C 1
ATOM 2074 O O . PHE A 1 248 ? 2.405 12.285 33.658 1.00 85.06 248 PHE A O 1
ATOM 2081 N N . ARG A 1 249 ? 0.187 12.459 33.489 1.00 69.88 249 ARG A N 1
ATOM 2082 C CA . ARG A 1 249 ? 0.223 13.150 32.180 1.00 69.88 249 ARG A CA 1
ATOM 2083 C C . ARG A 1 249 ? 0.662 14.625 32.251 1.00 69.88 249 ARG A C 1
ATOM 2085 O O . ARG A 1 249 ? 0.959 15.205 31.213 1.00 69.88 249 ARG A O 1
ATOM 2092 N N . TYR A 1 250 ? 0.709 15.221 33.447 1.00 59.00 250 TYR A N 1
ATOM 2093 C CA . TYR A 1 250 ? 1.073 16.633 33.672 1.00 59.00 250 TYR A CA 1
ATOM 2094 C C . TYR A 1 250 ? 2.307 16.826 34.574 1.00 59.00 250 TYR A C 1
ATOM 2096 O O . TYR A 1 250 ? 2.462 17.880 35.191 1.00 59.00 250 TYR A O 1
ATOM 2104 N N . LYS A 1 251 ? 3.174 15.817 34.673 1.00 49.94 251 LYS A N 1
ATOM 2105 C CA . LYS A 1 251 ? 4.534 15.962 35.210 1.00 49.94 251 LYS A CA 1
ATOM 2106 C C . LYS A 1 251 ? 5.535 15.781 34.084 1.00 49.94 251 LYS A C 1
ATOM 2108 O O . LYS A 1 251 ? 6.557 16.493 34.131 1.00 49.94 251 LYS A O 1
#

Sequence (251 aa):
MEERKFVKSSTKRPSQEEEKSSIKFCKVNRQDEKSLNIEEFYTLPKQLLRPPVPLRVRKEMAKKGKLKAANREAAARLKSYTAMRKEREEFRKKLVSLIIKPEDDLSSPTDIPSAEEKEVLRYYYYIHHGVDTVHVTPLEPEWLEKINKNVPEYLRMSHAELHQQLIEEVEEEFVLSIKKAIVDFALQDPN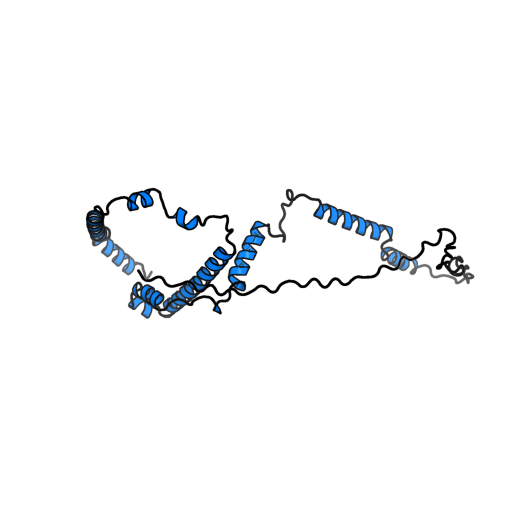ECDNRILEFDSQERQELRKRPKSWKNSFQQAYEKIHKNLHVLNTCLAQVLDLWFKTFRYK

Organism: Diploptera punctata (NCBI:txid6984)

Radius of gyration: 44.24 Å; chains: 1; bounding box: 115×66×110 Å

Foldseek 3Di:
DDDDDDDDDDDDDDDDDDDPPDDDDDDDDDDDPDDDPPDPPDDPPVVVVDDDDDDPDDPDDDDPDPPVVVVVVVVVVPQPPVNVVVVVVVVVVVVCCVVPDDPDDDPDDDDDDDPVRVVVVVLVCCLVPVDDCVPPDFDDVVVVVVVVVVDDPVCCVVPVVVVVVVVVVVRVVVSSVVSNVVSCVVPDDPPDDPCVVVVPCDPVNVVVVVDDCPCVVVVVVVVVVCVVPVPPDPVVVVVVVVVCCVPPVPD

pLDDT: mean 72.33, std 18.93, range [31.64, 95.0]

Secondary structure (DSSP, 8-state):
-----------PPPP-----------------S-------S-PPPTTTTSPPPPPP--------SSHHHHHHHHHHHS--HHHHHHHHHHHHHHHHHHHH--TT---S-SS---HHHHHHHHHHHIIIIIS-GGGSPPPPHHHHHHHHHHS-HHHHHHTHHHHHHHHHHHHHHHHHHHHHHHHHHHHS-TTS--THHHHT--HHHHHHHHS-TTHHHHHHHHHHHHHHHHT---HHHHHHHHHHHHHHTT-